Protein AF-A0A7S0WSI4-F1 (afdb_monomer)

Mean predicted aligned error: 9.98 Å

pLDDT: mean 80.91, std 12.53, range [43.59, 96.44]

Nearest PDB structures (foldseek):
  6f5b-assembly1_B  TM=8.663E-01  e=2.261E-02  Homo sapiens

Structure (mmCIF, N/CA/C/O backbone):
data_AF-A0A7S0WSI4-F1
#
_entry.id   AF-A0A7S0WSI4-F1
#
loop_
_atom_site.group_PDB
_atom_site.id
_atom_site.type_symbol
_atom_site.label_atom_id
_atom_site.label_alt_id
_atom_site.label_comp_id
_atom_site.label_asym_id
_atom_site.label_entity_id
_atom_site.label_seq_id
_atom_site.pdbx_PDB_ins_code
_atom_site.Cartn_x
_atom_site.Cartn_y
_atom_site.Cartn_z
_atom_site.occupancy
_atom_site.B_iso_or_equiv
_atom_site.auth_seq_id
_atom_site.auth_comp_id
_atom_site.auth_asym_id
_atom_site.auth_atom_id
_atom_site.pdbx_PDB_model_num
ATOM 1 N N . ARG A 1 1 ? 6.100 -23.116 -25.304 1.00 57.34 1 ARG A N 1
ATOM 2 C CA . ARG A 1 1 ? 4.962 -22.344 -24.739 1.00 57.34 1 ARG A CA 1
ATOM 3 C C . ARG A 1 1 ? 5.389 -20.880 -24.710 1.00 57.34 1 ARG A C 1
ATOM 5 O O . ARG A 1 1 ? 6.475 -20.636 -24.204 1.00 57.34 1 ARG A O 1
ATOM 12 N N . GLY A 1 2 ? 4.623 -19.960 -25.301 1.00 76.50 2 GLY A N 1
ATOM 13 C CA . GLY A 1 2 ? 4.950 -18.526 -25.279 1.00 76.50 2 GLY A CA 1
ATOM 14 C C . GLY A 1 2 ? 4.696 -17.915 -23.899 1.00 76.50 2 GLY A C 1
ATOM 15 O O . GLY A 1 2 ? 3.729 -18.294 -23.236 1.00 76.50 2 GLY A O 1
ATOM 16 N N . CYS A 1 3 ? 5.569 -17.011 -23.457 1.00 88.94 3 CYS A N 1
ATOM 17 C CA . CYS A 1 3 ? 5.371 -16.220 -22.245 1.00 88.94 3 CYS A CA 1
ATOM 18 C C . CYS A 1 3 ? 4.750 -14.871 -22.619 1.00 88.94 3 CYS A C 1
ATOM 20 O O . CYS A 1 3 ? 5.024 -14.327 -23.685 1.00 88.94 3 CYS A O 1
ATOM 22 N N . HIS A 1 4 ? 3.908 -14.339 -21.737 1.00 91.19 4 HIS A N 1
ATOM 23 C CA . HIS A 1 4 ? 3.282 -13.035 -21.927 1.00 91.19 4 HIS A CA 1
ATOM 24 C C . HIS A 1 4 ? 3.628 -12.133 -20.752 1.00 91.19 4 HIS A C 1
ATOM 26 O O . HIS A 1 4 ? 3.529 -12.547 -19.596 1.00 91.19 4 HIS A O 1
ATOM 32 N N . LEU A 1 5 ? 4.013 -10.901 -21.055 1.00 91.81 5 LEU A N 1
ATOM 33 C CA . LEU A 1 5 ? 4.236 -9.848 -20.082 1.00 91.81 5 LEU A CA 1
ATOM 34 C C . LEU A 1 5 ? 3.009 -8.934 -20.059 1.00 91.81 5 LEU A C 1
ATOM 36 O O . LEU A 1 5 ? 2.737 -8.234 -21.033 1.00 91.81 5 LEU A O 1
ATOM 40 N N . PHE A 1 6 ? 2.270 -8.957 -18.950 1.00 90.75 6 PHE A N 1
ATOM 41 C CA . PHE A 1 6 ? 1.085 -8.127 -18.734 1.00 90.75 6 PHE A CA 1
ATOM 42 C C . PHE A 1 6 ? 1.407 -6.939 -17.828 1.00 90.75 6 PHE A C 1
ATOM 44 O O . PHE A 1 6 ? 2.048 -7.089 -16.788 1.00 90.75 6 PHE A O 1
ATOM 51 N N . ARG A 1 7 ? 0.919 -5.759 -18.203 1.00 90.75 7 ARG A N 1
ATOM 52 C CA . ARG A 1 7 ? 0.953 -4.546 -17.382 1.00 90.75 7 ARG A CA 1
ATOM 53 C C . ARG A 1 7 ? -0.418 -3.904 -17.396 1.00 90.75 7 ARG A C 1
ATOM 55 O O . ARG A 1 7 ? -1.023 -3.822 -18.455 1.00 90.75 7 ARG A O 1
ATOM 62 N N . ALA A 1 8 ? -0.842 -3.381 -16.257 1.00 8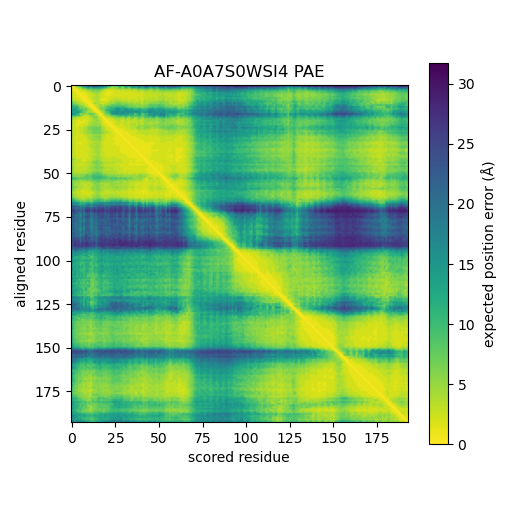7.19 8 ALA A N 1
ATOM 63 C CA . ALA A 1 8 ? -2.012 -2.524 -16.146 1.00 87.19 8 ALA A CA 1
ATOM 64 C C . ALA A 1 8 ? -1.689 -1.348 -15.225 1.00 87.19 8 ALA A C 1
ATOM 66 O O . ALA A 1 8 ? -0.973 -1.505 -14.232 1.00 87.19 8 ALA A O 1
ATOM 67 N N . TRP A 1 9 ? -2.199 -0.169 -15.553 1.00 87.31 9 TRP A N 1
ATOM 68 C CA . TRP A 1 9 ? -2.008 1.049 -14.770 1.00 87.31 9 TRP A CA 1
ATOM 69 C C . TRP A 1 9 ? -3.269 1.899 -14.817 1.00 87.31 9 TRP A C 1
ATOM 71 O O . TRP A 1 9 ? -4.080 1.776 -15.726 1.00 87.31 9 TRP A O 1
ATOM 81 N N . GLY A 1 10 ? -3.433 2.760 -13.823 1.00 83.00 10 GLY A N 1
ATOM 82 C CA . GLY A 1 10 ? -4.624 3.582 -13.675 1.00 83.00 10 GLY A CA 1
ATOM 83 C C . GLY A 1 10 ? -4.685 4.212 -12.296 1.00 83.00 10 GLY A C 1
ATOM 84 O O . GLY A 1 10 ? -3.846 3.911 -11.435 1.00 83.00 10 GLY A O 1
ATOM 85 N N . ARG A 1 11 ? -5.674 5.082 -12.096 1.00 76.88 11 ARG A N 1
ATOM 86 C CA . ARG A 1 11 ? -5.960 5.647 -10.777 1.00 76.88 11 ARG A CA 1
ATOM 87 C C . ARG A 1 11 ? -6.596 4.564 -9.899 1.00 76.88 11 ARG A C 1
ATOM 89 O O . ARG A 1 11 ? -7.458 3.818 -10.349 1.00 76.88 11 ARG A O 1
ATOM 96 N N . VAL A 1 12 ? -6.145 4.464 -8.651 1.00 71.44 12 VAL A N 1
ATOM 97 C CA . VAL A 1 12 ? -6.729 3.550 -7.655 1.00 71.44 12 VAL A CA 1
ATOM 98 C C . VAL A 1 12 ? -8.202 3.925 -7.439 1.00 71.44 12 VAL A C 1
ATOM 100 O O . VAL A 1 12 ? -8.520 5.111 -7.382 1.00 71.44 12 VAL A O 1
ATOM 103 N N . GLY A 1 13 ? -9.099 2.938 -7.395 1.00 63.47 13 GLY A N 1
ATOM 104 C CA . GLY A 1 13 ? -10.544 3.147 -7.267 1.00 63.47 13 GLY A CA 1
ATOM 105 C C . GLY A 1 13 ? -11.292 3.674 -8.503 1.00 63.47 13 GLY A C 1
ATOM 106 O O . GLY A 1 13 ? -12.518 3.734 -8.455 1.00 63.47 13 GLY A O 1
ATOM 107 N N . ASP A 1 14 ? -10.626 4.032 -9.614 1.00 67.81 14 ASP A N 1
ATOM 108 C CA . ASP A 1 14 ? -11.310 4.488 -10.840 1.00 67.81 14 ASP A CA 1
ATOM 109 C C . ASP A 1 14 ? -11.127 3.491 -11.992 1.00 67.81 14 ASP A C 1
ATOM 111 O O . ASP A 1 14 ? -10.077 3.416 -12.630 1.00 67.81 14 ASP A O 1
ATOM 115 N N . SER A 1 15 ? -12.186 2.736 -12.288 1.00 64.62 15 SER A N 1
ATOM 116 C CA . SER A 1 15 ? -12.221 1.763 -13.386 1.00 64.62 15 SER A CA 1
ATOM 117 C C . SER A 1 15 ? -12.237 2.399 -14.781 1.00 64.62 15 SER A C 1
ATOM 119 O O . SER A 1 15 ? -12.083 1.684 -15.769 1.00 64.62 15 SER A O 1
ATOM 121 N N . ARG A 1 16 ? -12.408 3.724 -14.885 1.00 64.69 16 ARG A N 1
ATOM 122 C CA . ARG A 1 16 ? -12.502 4.457 -16.159 1.00 64.69 16 ARG A CA 1
ATOM 123 C C . ARG A 1 16 ? -11.167 5.052 -16.603 1.00 64.69 16 ARG A C 1
ATOM 125 O O . ARG A 1 16 ? -11.030 5.406 -17.770 1.00 64.69 16 ARG A O 1
ATOM 132 N N . ILE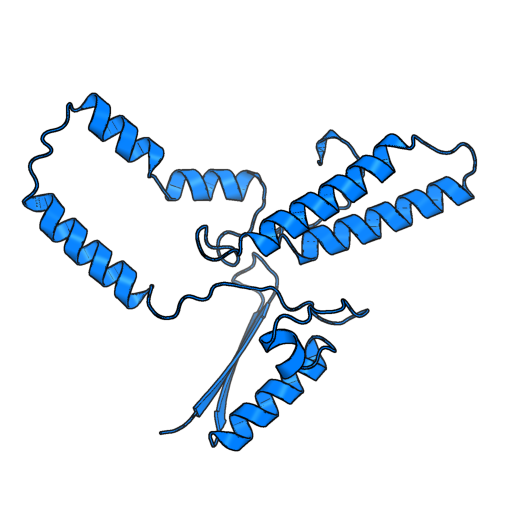 A 1 17 ? -10.202 5.200 -15.689 1.00 60.53 17 ILE A N 1
ATOM 133 C CA . ILE A 1 17 ? -8.924 5.878 -15.944 1.00 60.53 17 ILE A CA 1
ATOM 134 C C . ILE A 1 17 ? -7.780 4.873 -15.811 1.00 60.53 17 ILE A C 1
ATOM 136 O O . ILE A 1 17 ? -7.304 4.587 -14.711 1.00 60.53 17 ILE A O 1
ATOM 140 N N . GLY A 1 18 ? -7.305 4.369 -16.949 1.00 74.69 18 GLY A N 1
ATOM 141 C CA . GLY A 1 18 ? -6.211 3.409 -17.019 1.00 74.69 18 GLY A CA 1
ATOM 142 C C . GLY A 1 18 ? -6.132 2.709 -18.370 1.00 74.69 18 GLY A C 1
ATOM 143 O O . GLY A 1 18 ? -6.986 2.911 -19.226 1.00 74.69 18 GLY A O 1
ATOM 144 N N . ASP A 1 19 ? -5.101 1.890 -18.547 1.00 83.31 19 ASP A N 1
ATOM 145 C CA . ASP A 1 19 ? -4.970 0.994 -19.696 1.00 83.31 19 ASP A CA 1
ATOM 146 C C . ASP A 1 19 ? -4.128 -0.234 -19.312 1.00 83.31 19 ASP A C 1
ATOM 148 O O . ASP A 1 19 ? -3.604 -0.345 -18.194 1.00 83.31 19 ASP A O 1
ATOM 152 N N . HIS A 1 20 ? -4.014 -1.178 -20.235 1.00 88.25 20 HIS A N 1
ATOM 153 C CA . HIS A 1 20 ? -3.217 -2.376 -20.104 1.00 88.25 20 HIS A CA 1
ATOM 154 C C . HIS A 1 20 ? -2.416 -2.649 -21.374 1.00 88.25 20 HIS A C 1
ATOM 156 O O . HIS A 1 20 ? -2.747 -2.214 -22.469 1.00 88.25 20 HIS A O 1
ATOM 162 N N . MET A 1 21 ? -1.339 -3.410 -21.226 1.00 91.31 21 MET A N 1
ATOM 163 C CA . MET A 1 21 ? -0.513 -3.835 -22.345 1.00 91.31 21 MET A CA 1
ATOM 164 C C . MET A 1 21 ? -0.069 -5.275 -22.142 1.00 91.31 21 MET A C 1
ATOM 166 O O . MET A 1 21 ? 0.395 -5.639 -21.057 1.00 91.31 21 MET A O 1
ATOM 170 N N . ILE A 1 22 ? -0.189 -6.068 -23.204 1.00 92.38 22 ILE A N 1
ATOM 171 C CA . ILE A 1 22 ? 0.246 -7.462 -23.266 1.00 92.38 22 ILE A CA 1
ATOM 172 C C . ILE A 1 22 ? 1.309 -7.576 -24.351 1.00 92.38 22 ILE A C 1
ATOM 174 O O . ILE A 1 22 ? 1.082 -7.178 -25.489 1.00 92.38 22 ILE A O 1
ATOM 178 N N . GLU A 1 23 ? 2.461 -8.139 -24.003 1.00 92.62 23 GLU A N 1
ATOM 179 C CA . GLU A 1 23 ? 3.529 -8.442 -24.955 1.00 92.62 23 GLU A CA 1
ATOM 180 C C . GLU A 1 23 ? 3.838 -9.937 -24.923 1.00 92.62 23 GLU A C 1
ATOM 182 O O . GLU A 1 23 ? 4.104 -10.488 -23.855 1.00 92.62 23 GLU A O 1
ATOM 187 N N . ALA A 1 24 ? 3.811 -10.592 -26.083 1.00 92.69 24 ALA A N 1
ATOM 188 C CA . ALA A 1 24 ? 4.259 -11.973 -26.226 1.00 92.69 24 ALA A CA 1
ATOM 189 C C . ALA A 1 24 ? 5.771 -11.990 -26.477 1.00 92.69 24 ALA A C 1
ATOM 191 O O . ALA A 1 24 ? 6.247 -11.365 -27.423 1.00 92.69 24 ALA A O 1
ATOM 192 N N . LEU A 1 25 ? 6.520 -12.684 -25.623 1.00 90.81 25 LEU A N 1
ATOM 193 C CA . LEU A 1 25 ? 7.983 -12.721 -25.652 1.00 90.81 25 LEU A CA 1
ATOM 194 C C . LEU A 1 25 ? 8.489 -14.148 -25.381 1.00 90.81 25 LEU A C 1
ATOM 196 O O . LEU A 1 25 ? 7.811 -14.936 -24.702 1.00 90.81 25 LEU A O 1
ATOM 200 N N . PRO A 1 26 ? 9.693 -14.501 -25.864 1.00 93.25 26 PRO A N 1
ATOM 201 C CA . PRO A 1 26 ? 10.418 -15.662 -25.367 1.00 93.25 26 PRO A CA 1
ATOM 202 C C . PRO A 1 26 ? 10.583 -15.585 -23.847 1.00 93.25 26 PRO A C 1
ATOM 204 O O . PRO A 1 26 ? 10.624 -14.503 -23.264 1.00 93.25 26 PRO A O 1
ATOM 207 N N . LYS A 1 27 ? 10.657 -16.745 -23.189 1.00 91.50 27 LYS A N 1
ATOM 208 C CA . LYS A 1 27 ? 10.660 -16.822 -21.721 1.00 91.50 27 LYS A CA 1
ATOM 209 C C . LYS A 1 27 ? 11.775 -15.979 -21.098 1.00 91.50 27 LYS A C 1
ATOM 211 O O . LYS A 1 27 ? 11.498 -15.230 -20.167 1.00 91.50 27 LYS A O 1
ATOM 216 N N . ASP A 1 28 ? 12.994 -16.108 -21.607 1.00 92.38 28 ASP A N 1
ATOM 217 C CA . ASP A 1 28 ? 14.163 -15.456 -21.015 1.00 92.38 28 ASP A CA 1
ATOM 218 C C . ASP A 1 28 ? 14.082 -13.931 -21.192 1.00 92.38 28 ASP A C 1
ATOM 220 O O . ASP A 1 28 ? 14.182 -13.190 -20.216 1.00 92.38 28 ASP A O 1
ATOM 224 N N . GLU A 1 29 ? 13.705 -13.464 -22.386 1.00 93.38 29 GLU A N 1
ATOM 225 C CA . GLU A 1 29 ? 13.450 -12.040 -22.653 1.00 93.38 29 GLU A CA 1
ATOM 226 C C . GLU A 1 29 ? 12.310 -11.467 -21.799 1.00 93.38 29 GLU A C 1
ATOM 228 O O . GLU A 1 29 ? 12.385 -10.333 -21.323 1.00 93.38 29 GLU A O 1
ATOM 233 N N . ALA A 1 30 ? 11.241 -12.239 -21.575 1.00 93.44 30 ALA A N 1
ATOM 234 C CA . ALA A 1 30 ? 10.130 -11.817 -20.728 1.00 93.44 30 ALA A CA 1
ATOM 235 C C . ALA A 1 30 ? 10.574 -11.611 -19.272 1.00 93.44 30 ALA A C 1
ATOM 237 O O . ALA A 1 30 ? 10.123 -10.664 -18.622 1.00 93.44 30 ALA A O 1
ATOM 238 N N . VAL A 1 31 ? 11.452 -12.484 -18.764 1.00 93.50 31 VAL A N 1
ATOM 239 C CA . VAL A 1 31 ? 12.006 -12.391 -17.407 1.00 93.50 31 VAL A CA 1
ATOM 240 C C . VAL A 1 31 ? 12.887 -11.154 -17.272 1.00 93.50 31 VAL A C 1
ATOM 242 O O . VAL A 1 31 ? 12.698 -10.382 -16.330 1.00 93.50 31 VAL A O 1
ATOM 245 N N . ASP A 1 32 ? 13.797 -10.926 -18.214 1.00 94.94 32 ASP A N 1
ATOM 246 C CA . ASP A 1 32 ? 14.707 -9.779 -18.161 1.00 94.94 32 ASP A CA 1
ATOM 247 C C . ASP A 1 32 ? 13.948 -8.457 -18.282 1.00 94.94 32 ASP A C 1
ATOM 249 O O . ASP A 1 32 ? 14.123 -7.551 -17.461 1.00 94.94 32 ASP A O 1
ATOM 253 N N . LYS A 1 33 ? 13.001 -8.378 -19.221 1.00 95.25 33 LYS A N 1
ATOM 254 C CA . LYS A 1 33 ? 12.155 -7.194 -19.396 1.00 95.25 33 LYS A CA 1
ATOM 255 C C . LYS A 1 33 ? 11.281 -6.925 -18.175 1.00 95.25 33 LYS A C 1
ATOM 257 O O . LYS A 1 33 ? 11.078 -5.769 -17.804 1.00 95.25 33 LYS A O 1
ATOM 262 N N . PHE A 1 34 ? 10.771 -7.967 -17.517 1.00 95.38 34 PHE A N 1
ATOM 263 C CA . PHE A 1 34 ? 10.026 -7.813 -16.269 1.00 95.38 34 PHE A CA 1
ATOM 264 C C . PHE A 1 34 ? 10.896 -7.194 -15.168 1.00 95.38 34 PHE A C 1
ATOM 266 O O . PHE A 1 34 ? 10.477 -6.221 -14.538 1.00 95.38 34 PHE A O 1
ATOM 273 N N . LYS A 1 35 ? 12.115 -7.709 -14.966 1.00 95.69 35 LYS A N 1
ATOM 274 C CA . LYS A 1 35 ? 13.059 -7.185 -13.966 1.00 95.69 35 LYS A CA 1
ATOM 275 C C . LYS A 1 35 ? 13.454 -5.739 -14.261 1.00 95.69 35 LYS A C 1
ATOM 277 O O . LYS A 1 35 ? 13.453 -4.910 -13.350 1.00 95.69 35 LYS A O 1
ATOM 282 N N . GLU A 1 36 ? 13.719 -5.417 -15.527 1.00 96.44 36 GLU A N 1
ATOM 283 C CA . GLU A 1 36 ? 14.021 -4.054 -15.971 1.00 96.44 36 GLU A CA 1
ATOM 284 C C . GLU A 1 36 ? 12.858 -3.105 -15.661 1.00 96.44 36 GLU A C 1
ATOM 286 O O . GLU A 1 36 ? 13.050 -2.042 -15.069 1.00 96.44 36 GLU A O 1
ATOM 291 N N . LEU A 1 37 ? 11.629 -3.494 -16.006 1.00 95.88 37 LEU A N 1
ATOM 292 C CA . LEU A 1 37 ? 10.440 -2.687 -15.742 1.00 95.88 37 LEU A CA 1
ATOM 293 C C . LEU A 1 37 ? 10.185 -2.515 -14.249 1.00 95.88 37 LEU A C 1
ATOM 295 O O . LEU A 1 37 ? 9.854 -1.406 -13.824 1.00 95.88 37 LEU A O 1
ATOM 299 N N . PHE A 1 38 ? 10.356 -3.578 -13.462 1.00 95.19 38 PHE A N 1
ATOM 300 C CA . PHE A 1 38 ? 10.232 -3.525 -12.012 1.00 95.19 38 PHE A CA 1
ATOM 301 C C . PHE A 1 38 ? 11.218 -2.505 -11.437 1.00 95.19 38 PHE A C 1
ATOM 303 O O . PHE A 1 38 ? 10.789 -1.544 -10.799 1.00 95.19 38 PHE A O 1
ATOM 310 N N . MET A 1 39 ? 12.506 -2.615 -11.775 1.00 95.62 39 MET A N 1
ATOM 311 C CA . MET A 1 39 ? 13.540 -1.668 -11.349 1.00 95.62 39 MET A CA 1
ATOM 312 C C . MET A 1 39 ? 13.264 -0.244 -11.850 1.00 95.62 39 MET A C 1
ATOM 314 O O . MET A 1 39 ? 13.371 0.723 -11.099 1.00 95.62 39 MET A O 1
ATOM 318 N N . LYS A 1 40 ? 12.835 -0.074 -13.103 1.00 96.06 40 LYS A N 1
ATOM 319 C CA . LYS A 1 40 ? 12.515 1.241 -13.680 1.00 96.06 40 LYS A CA 1
ATOM 320 C C . LYS A 1 40 ? 11.357 1.923 -12.955 1.00 96.06 40 LYS A C 1
ATOM 322 O O . LYS A 1 40 ? 11.381 3.147 -12.784 1.00 96.06 40 LYS A O 1
ATOM 327 N N . LYS A 1 41 ? 10.334 1.161 -12.561 1.00 94.62 41 LYS A N 1
ATOM 328 C CA . LYS A 1 41 ? 9.109 1.677 -11.937 1.00 94.62 41 LYS A CA 1
ATOM 329 C C . LYS A 1 41 ? 9.251 1.858 -10.431 1.00 94.62 41 LYS A C 1
ATOM 331 O O . LYS A 1 41 ? 8.782 2.878 -9.933 1.00 94.62 41 LYS A O 1
ATOM 336 N N . SER A 1 42 ? 9.899 0.929 -9.732 1.00 94.12 42 SER A N 1
ATOM 337 C CA . SER A 1 42 ? 10.023 0.956 -8.270 1.00 94.12 42 SER A CA 1
ATOM 338 C C . SER A 1 42 ? 11.366 1.493 -7.771 1.00 94.12 42 SER A C 1
ATOM 340 O O . SER A 1 42 ? 11.458 1.996 -6.656 1.00 94.12 42 SER A O 1
ATOM 342 N N . GLY A 1 43 ? 12.421 1.398 -8.582 1.00 94.69 43 GLY A N 1
ATOM 343 C CA . GLY A 1 43 ? 13.798 1.641 -8.150 1.00 94.69 43 GLY A CA 1
ATOM 344 C C . GLY A 1 43 ? 14.365 0.547 -7.239 1.00 94.69 43 GLY A C 1
ATOM 345 O O . GLY A 1 43 ? 15.392 0.771 -6.597 1.00 94.69 43 GLY A O 1
ATOM 346 N N . ASN A 1 44 ? 13.700 -0.602 -7.139 1.00 94.56 44 ASN A N 1
ATOM 347 C CA . ASN A 1 44 ? 14.124 -1.735 -6.324 1.00 94.56 44 ASN A CA 1
ATOM 348 C C . ASN A 1 44 ? 14.462 -2.927 -7.226 1.00 94.56 44 ASN A C 1
ATOM 350 O O . ASN A 1 44 ? 13.812 -3.135 -8.250 1.00 94.56 44 ASN A O 1
ATOM 354 N N . GLY A 1 45 ? 15.477 -3.708 -6.850 1.00 95.31 45 GLY A N 1
ATOM 355 C CA . GLY A 1 45 ? 15.839 -4.929 -7.569 1.00 95.31 45 GLY A CA 1
ATOM 356 C C . GLY A 1 45 ? 14.800 -6.023 -7.337 1.00 95.31 45 GLY A C 1
ATOM 357 O O . GLY A 1 45 ? 14.369 -6.236 -6.203 1.00 95.31 45 GLY A O 1
ATOM 358 N N . TRP A 1 46 ? 14.403 -6.721 -8.402 1.00 94.06 46 TRP A N 1
ATOM 359 C CA . TRP A 1 46 ? 13.392 -7.774 -8.311 1.00 94.06 46 TRP A CA 1
ATOM 360 C C . TRP A 1 46 ? 13.834 -8.920 -7.397 1.00 94.06 46 TRP A C 1
ATOM 362 O O . TRP A 1 46 ? 13.061 -9.371 -6.563 1.00 94.06 46 TRP A O 1
ATOM 372 N N . GLU A 1 47 ? 15.077 -9.382 -7.523 1.00 94.00 47 GLU A N 1
ATOM 373 C CA . GLU A 1 47 ? 15.580 -10.540 -6.787 1.00 94.00 47 GLU A CA 1
ATOM 374 C C . GLU A 1 47 ? 15.672 -10.280 -5.282 1.00 94.00 47 GLU A C 1
ATOM 376 O O . GLU A 1 47 ? 15.337 -11.160 -4.496 1.00 94.00 47 GLU A O 1
ATOM 381 N N . ALA A 1 48 ? 16.099 -9.079 -4.884 1.00 91.25 48 ALA A N 1
ATOM 382 C CA . ALA A 1 48 ? 16.138 -8.669 -3.480 1.00 91.25 48 ALA A CA 1
ATOM 383 C C . ALA A 1 48 ? 14.721 -8.603 -2.891 1.00 91.25 48 ALA A C 1
ATOM 385 O O . ALA A 1 48 ? 14.451 -9.177 -1.835 1.00 91.25 48 ALA A O 1
ATOM 386 N N . TRP A 1 49 ? 13.789 -7.990 -3.629 1.00 89.56 49 TRP A N 1
ATOM 387 C CA . TRP A 1 49 ? 12.386 -7.925 -3.226 1.00 89.56 49 TRP A CA 1
ATOM 388 C C . TRP A 1 49 ? 11.757 -9.321 -3.110 1.00 89.56 49 TRP A C 1
ATOM 390 O O . TRP A 1 49 ? 11.131 -9.631 -2.102 1.00 89.56 49 TRP A O 1
ATOM 400 N N . ALA A 1 50 ? 12.000 -10.201 -4.085 1.00 87.94 50 ALA A N 1
ATOM 401 C CA . ALA A 1 50 ? 11.490 -11.571 -4.094 1.00 87.94 50 ALA A CA 1
ATOM 402 C C . ALA A 1 50 ? 12.061 -12.449 -2.964 1.00 87.94 50 ALA A C 1
ATOM 404 O O . ALA A 1 50 ? 11.417 -13.418 -2.568 1.00 87.94 50 ALA A O 1
ATOM 405 N N . ARG A 1 51 ? 13.248 -12.123 -2.427 1.00 88.75 51 ARG A N 1
ATOM 406 C CA . ARG A 1 51 ? 13.820 -12.771 -1.231 1.00 88.75 51 ARG A CA 1
ATOM 407 C C . ARG A 1 51 ? 13.295 -12.195 0.088 1.00 88.75 51 ARG A C 1
ATOM 409 O O . ARG A 1 51 ? 13.635 -12.718 1.145 1.00 88.75 51 ARG A O 1
ATOM 416 N N . GLY A 1 52 ? 12.470 -11.149 0.042 1.00 83.81 52 GLY A N 1
ATOM 417 C CA . GLY A 1 52 ? 11.926 -10.503 1.233 1.00 83.81 52 GLY A CA 1
ATOM 418 C C . GLY A 1 52 ? 12.905 -9.555 1.928 1.00 83.81 52 GLY A C 1
ATOM 419 O O . GLY A 1 52 ? 12.725 -9.268 3.106 1.00 83.81 52 GLY A O 1
ATOM 420 N N . GLU A 1 53 ? 13.916 -9.036 1.222 1.00 84.75 53 GLU A N 1
ATOM 421 C CA . GLU A 1 53 ? 14.895 -8.075 1.773 1.00 84.75 53 GLU A CA 1
ATOM 422 C C . GLU A 1 53 ? 14.304 -6.665 2.001 1.00 84.75 53 GLU A C 1
ATOM 424 O O . GLU A 1 53 ? 15.004 -5.748 2.426 1.00 84.75 53 GLU A O 1
ATOM 429 N N . GLY A 1 54 ? 13.005 -6.490 1.744 1.00 78.06 54 GLY A N 1
ATOM 430 C CA . GLY A 1 54 ? 12.305 -5.213 1.820 1.00 78.06 54 GLY A CA 1
ATOM 431 C C . GLY A 1 54 ? 12.453 -4.374 0.549 1.00 78.06 54 GLY A C 1
ATOM 432 O O . GLY A 1 54 ? 13.236 -4.673 -0.353 1.00 78.06 54 GLY A O 1
ATOM 433 N N . ALA A 1 55 ? 11.653 -3.314 0.458 1.00 86.81 55 ALA A N 1
ATOM 434 C CA . ALA A 1 55 ? 11.745 -2.312 -0.597 1.00 86.81 55 ALA A CA 1
ATOM 435 C C . ALA A 1 55 ? 11.957 -0.934 0.017 1.00 86.81 55 ALA A C 1
ATOM 437 O O . ALA A 1 55 ? 11.408 -0.614 1.069 1.00 86.81 55 ALA A O 1
ATOM 438 N N . ILE A 1 56 ? 12.721 -0.092 -0.672 1.00 87.06 56 ILE A N 1
ATOM 439 C CA . ILE A 1 56 ? 12.934 1.296 -0.276 1.00 87.06 56 ILE A CA 1
ATOM 440 C C . ILE A 1 56 ? 12.074 2.178 -1.174 1.00 87.06 56 ILE A C 1
ATOM 442 O O . ILE A 1 56 ? 12.169 2.128 -2.407 1.00 87.06 56 ILE A O 1
ATOM 446 N N . LYS A 1 57 ? 11.228 3.008 -0.558 1.00 87.50 57 LYS A N 1
ATOM 447 C CA . LYS A 1 57 ? 10.466 4.028 -1.278 1.00 87.50 57 LYS A CA 1
ATOM 448 C C . LYS A 1 57 ? 11.431 5.061 -1.858 1.00 87.50 57 LYS A C 1
ATOM 450 O O . LYS A 1 57 ? 12.223 5.653 -1.132 1.00 87.50 57 LYS A O 1
ATOM 455 N N . ARG A 1 58 ? 11.349 5.298 -3.171 1.00 88.50 58 ARG A N 1
ATOM 456 C CA . ARG A 1 58 ? 12.119 6.351 -3.848 1.00 88.50 58 ARG A CA 1
ATOM 457 C C . ARG A 1 58 ? 11.211 7.487 -4.332 1.00 88.50 58 ARG A C 1
ATOM 459 O O . ARG A 1 58 ? 10.088 7.204 -4.770 1.00 88.50 58 ARG A O 1
ATOM 466 N N . PRO A 1 59 ? 11.686 8.747 -4.316 1.00 86.12 59 PRO A N 1
ATOM 467 C CA . PRO A 1 59 ? 10.939 9.882 -4.853 1.00 86.12 59 PRO A CA 1
ATOM 468 C C . PRO A 1 59 ? 10.498 9.643 -6.302 1.00 86.12 59 PRO A C 1
ATOM 470 O O . PRO A 1 59 ? 11.282 9.182 -7.133 1.00 86.12 59 PRO A O 1
ATOM 473 N N . GLY A 1 60 ? 9.224 9.910 -6.601 1.00 88.06 60 GLY A N 1
ATOM 474 C CA . GLY A 1 60 ? 8.650 9.752 -7.945 1.00 88.06 60 GLY A CA 1
ATOM 475 C C . GLY A 1 60 ? 8.565 8.309 -8.472 1.00 88.06 60 GLY A C 1
ATOM 476 O O . GLY A 1 60 ? 8.220 8.107 -9.637 1.00 88.06 60 GLY A O 1
ATOM 477 N N . LYS A 1 61 ? 8.880 7.296 -7.654 1.00 92.25 61 LYS A N 1
ATOM 478 C CA . LYS A 1 61 ? 8.798 5.874 -8.023 1.00 92.25 61 LYS A CA 1
ATOM 479 C C . LYS A 1 61 ? 7.652 5.173 -7.304 1.00 92.25 61 LYS A C 1
ATOM 481 O O . LYS A 1 61 ? 7.216 5.585 -6.227 1.00 92.25 61 LYS A O 1
ATOM 486 N N . PHE A 1 62 ? 7.172 4.085 -7.895 1.00 90.69 62 PHE A N 1
ATOM 487 C CA . PHE A 1 62 ? 6.188 3.209 -7.268 1.00 90.69 62 PHE A CA 1
ATOM 488 C C . PHE A 1 62 ? 6.803 2.458 -6.084 1.00 90.69 62 PHE A C 1
ATOM 490 O O . PHE A 1 62 ? 8.012 2.243 -6.032 1.00 90.69 62 PHE A O 1
ATOM 497 N N . PHE A 1 63 ? 5.967 2.054 -5.136 1.00 89.00 63 PHE A N 1
ATOM 498 C CA . PHE A 1 63 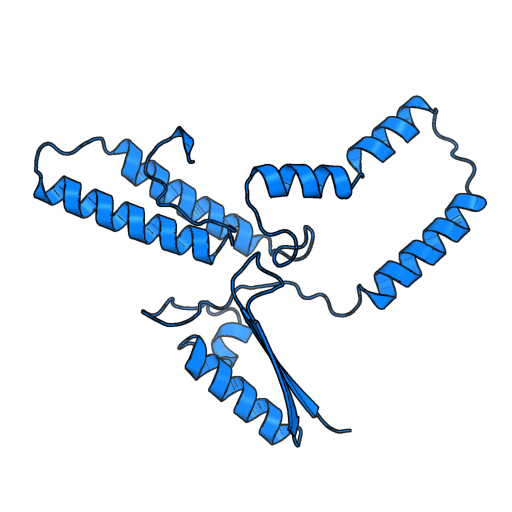? 6.371 1.165 -4.053 1.00 89.00 63 PHE A CA 1
ATOM 499 C C . PHE A 1 63 ? 5.741 -0.209 -4.297 1.00 89.00 63 PHE A C 1
ATOM 501 O O . PHE A 1 63 ? 4.536 -0.263 -4.552 1.00 89.00 63 PHE A O 1
ATOM 508 N N . PRO A 1 64 ? 6.525 -1.297 -4.315 1.00 88.44 64 PRO A N 1
ATOM 509 C CA . PRO A 1 64 ? 5.981 -2.626 -4.540 1.00 88.44 64 PRO A CA 1
ATOM 510 C C . PRO A 1 64 ? 5.290 -3.120 -3.264 1.00 88.44 64 PRO A C 1
ATOM 512 O O . PRO A 1 64 ? 5.933 -3.258 -2.228 1.00 88.44 64 PRO A O 1
ATOM 515 N N . LEU A 1 65 ? 3.987 -3.390 -3.354 1.00 81.25 65 LEU A N 1
ATOM 516 C CA . LEU A 1 65 ? 3.198 -3.948 -2.254 1.00 81.25 65 LEU A CA 1
ATOM 517 C C . LEU A 1 65 ? 3.197 -5.476 -2.338 1.00 81.25 65 LEU A C 1
ATOM 519 O O . LEU A 1 65 ? 3.068 -6.044 -3.428 1.00 81.25 65 LEU A O 1
ATOM 523 N N . GLU A 1 66 ? 3.323 -6.138 -1.192 1.00 75.69 66 GLU A N 1
ATOM 524 C CA . GLU A 1 66 ? 3.194 -7.590 -1.094 1.00 75.69 66 GLU A CA 1
ATOM 525 C C . GLU A 1 66 ? 1.705 -7.954 -1.128 1.00 75.69 66 GLU A C 1
ATOM 527 O O . GLU A 1 66 ? 0.981 -7.820 -0.144 1.00 75.69 66 GLU A O 1
ATOM 532 N N . MET A 1 67 ? 1.235 -8.388 -2.294 1.00 70.62 67 MET A N 1
ATOM 533 C CA . MET A 1 67 ? -0.100 -8.953 -2.442 1.00 70.62 67 MET A CA 1
ATOM 534 C C . MET A 1 67 ? 0.021 -10.464 -2.542 1.00 70.62 67 MET A C 1
ATOM 536 O O . MET A 1 67 ? 0.717 -10.975 -3.425 1.00 70.62 67 MET A O 1
ATOM 540 N N . ASP A 1 68 ? -0.712 -11.181 -1.693 1.00 63.00 68 ASP A N 1
ATOM 541 C CA . ASP A 1 68 ? -0.925 -12.609 -1.879 1.00 63.00 68 ASP A CA 1
ATOM 542 C C . ASP A 1 68 ? -1.907 -12.796 -3.039 1.00 63.00 68 ASP A C 1
ATOM 544 O O . ASP A 1 68 ? -3.111 -13.026 -2.893 1.00 63.00 68 ASP A O 1
ATOM 548 N N . HIS A 1 69 ? -1.391 -12.635 -4.255 1.00 54.03 69 HIS A N 1
ATOM 549 C CA . HIS A 1 69 ? -2.049 -13.120 -5.449 1.00 54.03 69 HIS A CA 1
ATOM 550 C C . HIS A 1 69 ? -1.931 -14.637 -5.462 1.00 54.03 69 HIS A C 1
ATOM 552 O O . HIS A 1 69 ? -1.253 -15.183 -6.333 1.00 54.03 69 HIS A O 1
ATOM 558 N N . GLY A 1 70 ? -2.603 -15.304 -4.519 1.00 47.53 70 GLY A N 1
ATOM 559 C CA . GL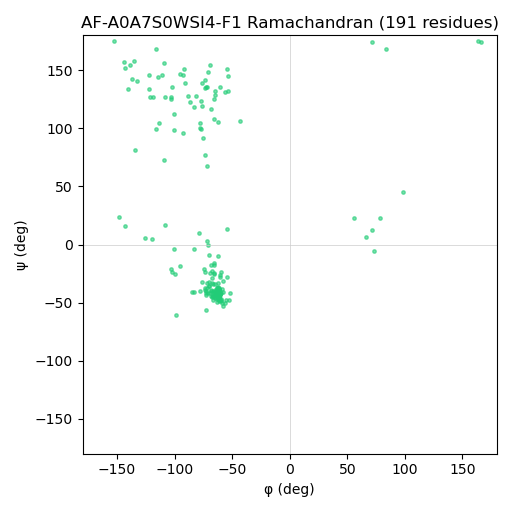Y A 1 70 ? -2.863 -16.728 -4.583 1.00 47.53 70 GLY A CA 1
ATOM 560 C C . GLY A 1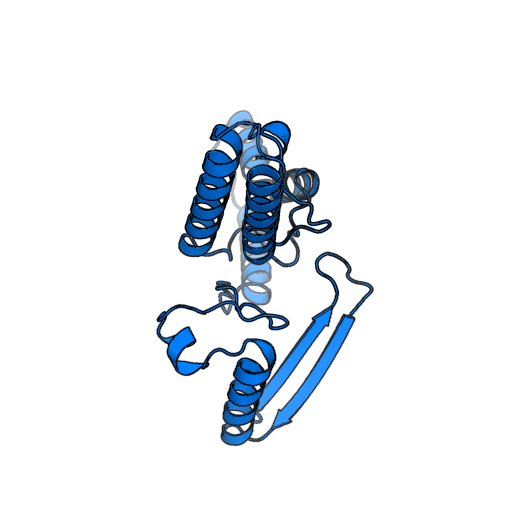 70 ? -3.274 -17.043 -6.014 1.00 47.53 70 GLY A C 1
ATOM 561 O O . GLY A 1 70 ? -4.343 -16.627 -6.488 1.00 47.53 70 GLY A O 1
ATOM 562 N N . LYS A 1 71 ? -2.356 -17.676 -6.747 1.00 43.59 71 LYS A N 1
ATOM 563 C CA . LYS A 1 71 ? -2.698 -18.378 -7.972 1.00 43.59 71 LYS A CA 1
ATOM 564 C C . LYS A 1 71 ? -3.769 -19.372 -7.521 1.00 43.59 71 LYS A C 1
ATOM 566 O O . LYS A 1 71 ? -3.596 -19.995 -6.483 1.00 43.59 71 LYS A O 1
ATOM 571 N N . ASP A 1 72 ? -4.881 -19.431 -8.247 1.00 48.12 72 ASP A N 1
ATOM 572 C CA . ASP A 1 72 ? -5.968 -20.410 -8.060 1.00 48.12 72 ASP A CA 1
ATOM 573 C C . ASP A 1 72 ? -7.207 -19.983 -7.260 1.00 48.12 72 ASP A C 1
ATOM 575 O O . ASP A 1 72 ? -7.714 -20.778 -6.480 1.00 48.12 72 ASP A O 1
ATOM 579 N N . ASN A 1 73 ? -7.795 -18.794 -7.479 1.00 51.03 73 ASN A N 1
ATOM 580 C CA . ASN A 1 73 ? -9.086 -18.509 -6.817 1.00 51.03 73 ASN A CA 1
ATOM 581 C C . ASN A 1 73 ? -10.098 -17.597 -7.530 1.00 51.03 73 ASN A C 1
ATOM 583 O O . ASN A 1 73 ? -10.952 -17.023 -6.874 1.00 51.03 73 ASN A O 1
ATOM 587 N N . LYS A 1 74 ? -10.073 -17.449 -8.860 1.00 52.34 74 LYS A N 1
ATOM 588 C CA . LYS A 1 74 ? -11.296 -16.998 -9.570 1.00 52.34 74 LYS A CA 1
ATOM 589 C C . LYS A 1 74 ? -12.037 -18.185 -10.164 1.00 52.34 74 LYS A C 1
ATOM 591 O O . LYS A 1 74 ? -13.108 -18.508 -9.680 1.00 52.34 74 LYS A O 1
ATOM 596 N N . ALA A 1 75 ? -11.397 -18.927 -11.068 1.00 51.28 75 ALA A N 1
ATOM 597 C CA . ALA A 1 75 ? -11.956 -20.179 -11.581 1.00 51.28 75 ALA A CA 1
ATOM 598 C C . ALA A 1 75 ? -12.165 -21.229 -10.470 1.00 51.28 75 ALA A C 1
ATOM 600 O O . ALA A 1 75 ? -13.184 -21.907 -10.450 1.00 51.28 75 ALA A O 1
ATOM 601 N N . ASN A 1 76 ? -11.238 -21.320 -9.508 1.00 52.78 76 ASN A N 1
ATOM 602 C CA . ASN A 1 76 ? -11.362 -22.238 -8.374 1.00 52.78 76 ASN A CA 1
ATOM 603 C C . ASN A 1 76 ? -12.404 -21.760 -7.353 1.00 52.78 76 ASN A C 1
ATOM 605 O O . ASN A 1 76 ? -13.170 -22.579 -6.878 1.00 52.78 76 ASN A O 1
ATOM 609 N N . ALA A 1 77 ? -12.510 -20.456 -7.064 1.00 58.47 77 ALA A N 1
ATOM 610 C CA . ALA A 1 77 ? -13.546 -19.950 -6.159 1.00 58.47 77 ALA A CA 1
ATOM 611 C C . ALA A 1 77 ? -14.948 -20.031 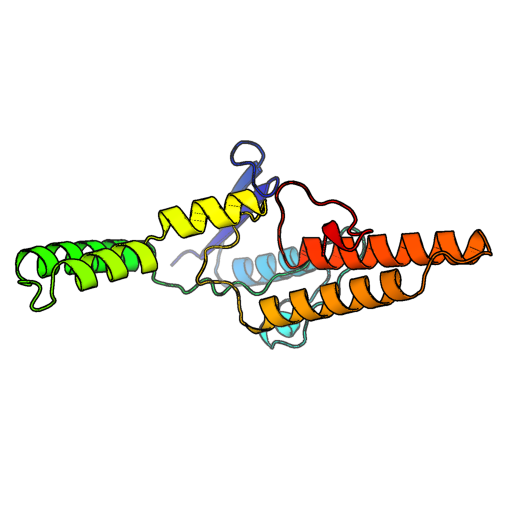-6.775 1.00 58.47 77 ALA A C 1
ATOM 613 O O . ALA A 1 77 ? -15.891 -20.331 -6.059 1.00 58.47 77 ALA A O 1
ATOM 614 N N . GLU A 1 78 ? -15.099 -19.814 -8.085 1.00 63.44 78 GLU A N 1
ATOM 615 C CA . GLU A 1 78 ? -16.367 -20.030 -8.794 1.00 63.44 78 GLU A CA 1
ATOM 616 C C . GLU A 1 78 ? -16.724 -21.518 -8.862 1.00 63.44 78 GLU A C 1
ATOM 618 O O . GLU A 1 78 ? -17.876 -21.871 -8.636 1.00 63.44 78 GLU A O 1
ATOM 623 N N . ALA A 1 79 ? -15.747 -22.404 -9.084 1.00 61.47 79 ALA A N 1
ATOM 624 C CA . ALA A 1 79 ? -15.960 -23.850 -9.045 1.00 61.47 79 ALA A CA 1
ATOM 625 C C . ALA A 1 79 ? -16.256 -24.371 -7.626 1.00 61.47 79 ALA A C 1
ATOM 627 O O . ALA A 1 79 ? -17.114 -25.236 -7.461 1.00 61.47 79 ALA A O 1
ATOM 628 N N . ILE A 1 80 ? -15.585 -23.838 -6.599 1.00 64.19 80 ILE A N 1
ATOM 629 C CA . ILE A 1 80 ? -15.843 -24.125 -5.181 1.00 64.19 80 ILE A CA 1
ATOM 630 C C . ILE A 1 80 ? -17.216 -23.587 -4.796 1.00 64.19 80 ILE A C 1
ATOM 632 O O . ILE A 1 80 ? -17.979 -24.320 -4.184 1.00 64.19 80 ILE A O 1
ATOM 636 N N . LYS A 1 81 ? -17.574 -22.365 -5.203 1.00 68.81 81 LYS A N 1
ATOM 637 C CA . LYS A 1 81 ? -18.904 -21.792 -4.979 1.00 68.81 81 LYS A CA 1
ATOM 638 C C . LYS A 1 81 ? -19.982 -22.628 -5.663 1.00 68.81 81 LYS A C 1
ATOM 640 O O . LYS A 1 81 ? -20.939 -22.993 -5.008 1.00 68.81 81 LYS A O 1
ATOM 645 N N . ALA A 1 82 ? -19.797 -23.025 -6.921 1.00 71.88 82 ALA A N 1
ATOM 646 C CA . ALA A 1 82 ? -20.741 -23.894 -7.622 1.00 71.88 82 ALA A CA 1
ATOM 647 C C . ALA A 1 82 ? -20.868 -25.280 -6.960 1.00 71.88 82 ALA A C 1
ATOM 649 O O . ALA A 1 82 ? -21.968 -25.824 -6.885 1.00 71.88 82 ALA A O 1
ATOM 650 N N . LYS A 1 83 ? -19.766 -25.844 -6.441 1.00 68.69 83 LYS A N 1
ATOM 651 C CA . LYS A 1 83 ? -19.787 -27.083 -5.644 1.00 68.69 83 LYS A CA 1
ATOM 652 C C . LYS A 1 83 ? -20.493 -26.905 -4.302 1.00 68.69 83 LYS A C 1
ATOM 654 O O . LYS A 1 83 ? -21.277 -27.770 -3.935 1.00 68.69 83 LYS A O 1
ATOM 659 N N . LEU A 1 84 ? -20.221 -25.815 -3.589 1.00 67.81 84 LEU A N 1
ATOM 660 C CA . LEU A 1 84 ? -20.854 -25.485 -2.314 1.00 67.81 84 LEU A CA 1
ATOM 661 C C . LEU A 1 84 ? -22.344 -25.200 -2.504 1.00 67.81 84 LEU A C 1
ATOM 663 O O . LEU A 1 84 ? -23.137 -25.703 -1.728 1.00 67.81 84 LEU A O 1
ATOM 667 N N . ASP A 1 85 ? -22.739 -24.494 -3.563 1.00 69.12 85 ASP A N 1
ATOM 668 C CA . ASP A 1 85 ? -24.139 -24.230 -3.914 1.00 69.12 85 ASP A CA 1
ATOM 669 C C . ASP A 1 85 ? -24.869 -25.524 -4.322 1.00 69.12 85 ASP A C 1
ATOM 671 O O . ASP A 1 85 ? -26.058 -25.683 -4.043 1.00 69.12 85 ASP A O 1
ATOM 675 N N . ALA A 1 86 ? -24.173 -26.472 -4.961 1.00 68.19 86 ALA A N 1
ATOM 676 C CA . ALA A 1 86 ? -24.712 -27.801 -5.252 1.00 68.19 86 ALA A CA 1
ATOM 677 C C . ALA A 1 86 ? -24.852 -28.660 -3.981 1.00 68.19 86 ALA A C 1
ATOM 679 O O . ALA A 1 86 ? -25.883 -29.299 -3.801 1.00 68.19 86 ALA A O 1
ATOM 680 N N . GLN A 1 87 ? -23.867 -28.627 -3.076 1.00 62.62 87 GLN A N 1
ATOM 681 C CA . GLN A 1 87 ? -23.904 -29.335 -1.787 1.00 62.62 87 GLN A CA 1
ATOM 682 C C . GLN A 1 87 ? -24.888 -28.707 -0.791 1.00 62.62 87 GLN A C 1
ATOM 684 O O . GLN A 1 87 ? -25.525 -29.425 -0.031 1.00 62.62 87 GLN A O 1
ATOM 689 N N . ALA A 1 88 ? -25.081 -27.388 -0.820 1.00 63.28 88 ALA A N 1
ATOM 690 C CA . ALA A 1 88 ? -26.039 -26.674 0.021 1.00 63.28 88 ALA A CA 1
ATOM 691 C C . ALA A 1 88 ? -27.496 -27.016 -0.326 1.00 63.28 88 ALA A C 1
ATOM 693 O O . ALA A 1 88 ? -28.372 -26.873 0.519 1.00 63.28 88 ALA A O 1
ATOM 694 N N . LYS A 1 89 ? -27.764 -27.495 -1.551 1.00 57.66 89 LYS A N 1
ATOM 695 C CA . LYS A 1 89 ? -29.083 -28.021 -1.942 1.00 57.66 89 LYS A CA 1
ATOM 696 C C . LYS A 1 89 ? -29.383 -29.401 -1.348 1.00 57.66 89 LYS A C 1
ATOM 698 O O . LYS A 1 89 ? -30.552 -29.760 -1.265 1.00 57.66 89 LYS A O 1
ATOM 703 N N . GLU A 1 90 ? -28.357 -30.152 -0.946 1.00 55.50 90 GLU A N 1
ATOM 704 C CA . GLU A 1 90 ? -28.485 -31.467 -0.295 1.00 55.50 90 GLU A CA 1
ATOM 705 C C . GLU A 1 90 ? -28.257 -31.405 1.225 1.00 55.50 90 GLU A C 1
ATOM 707 O O . GLU A 1 90 ? -28.714 -32.283 1.955 1.00 55.50 90 GLU A O 1
ATOM 712 N N . ALA A 1 91 ? -27.580 -30.367 1.721 1.00 57.94 91 ALA A N 1
ATOM 713 C CA . ALA A 1 91 ? -27.341 -30.162 3.140 1.00 57.94 91 ALA A CA 1
ATOM 714 C C . ALA A 1 91 ? -28.597 -29.608 3.827 1.00 57.94 91 ALA A C 1
ATOM 716 O O . ALA A 1 91 ? -28.919 -28.423 3.732 1.00 57.94 91 ALA A O 1
ATOM 717 N N . VAL A 1 92 ? -29.297 -30.463 4.570 1.00 58.19 92 VAL A N 1
ATOM 718 C CA . VAL A 1 92 ? -30.283 -30.009 5.553 1.00 58.19 92 VAL A CA 1
ATOM 719 C C . VAL A 1 92 ? -29.498 -29.333 6.675 1.00 58.19 92 VAL A C 1
ATOM 721 O O . VAL A 1 92 ? -28.670 -29.971 7.319 1.00 58.19 92 VAL A O 1
ATOM 724 N N . ALA A 1 93 ? -29.698 -28.031 6.882 1.00 61.38 93 ALA A N 1
ATOM 725 C CA . ALA A 1 93 ? -29.067 -27.331 7.992 1.00 61.38 93 ALA A CA 1
ATOM 726 C C . ALA A 1 93 ? -29.567 -27.944 9.312 1.00 61.38 93 ALA A C 1
ATOM 728 O O . ALA A 1 93 ? -30.698 -27.709 9.719 1.00 61.38 93 ALA A O 1
ATOM 729 N N . GLU A 1 94 ? -28.723 -28.729 9.985 1.00 74.81 94 GLU A N 1
ATOM 730 C CA . GLU A 1 94 ? -29.009 -29.302 11.314 1.00 74.81 94 GLU A CA 1
ATOM 731 C C . GLU A 1 94 ? -28.993 -28.242 12.433 1.00 74.81 94 GLU A C 1
ATOM 733 O O . GLU A 1 94 ? -29.192 -28.543 13.609 1.00 74.81 94 GLU A O 1
ATOM 738 N N . LEU A 1 95 ? -28.730 -26.985 12.073 1.00 78.38 95 LEU A N 1
ATOM 739 C CA . LEU A 1 95 ? -28.620 -25.861 12.987 1.00 78.38 95 LEU A CA 1
ATOM 740 C C . LEU A 1 95 ? -29.972 -25.149 13.139 1.00 78.38 95 LEU A C 1
ATOM 742 O O . LEU A 1 95 ? -30.706 -25.015 12.157 1.00 78.38 95 LEU A O 1
ATOM 746 N N . PRO A 1 96 ? -30.285 -24.618 14.336 1.00 87.50 96 PRO A N 1
ATOM 747 C CA . PRO A 1 96 ? -31.439 -23.748 14.524 1.00 87.50 96 PRO A CA 1
ATOM 748 C C . PRO A 1 96 ? -31.421 -22.570 13.544 1.00 87.50 96 PRO A C 1
ATOM 750 O O . PRO A 1 96 ? -30.363 -22.003 13.265 1.00 87.50 96 PRO A O 1
ATOM 753 N N . GLU A 1 97 ? -32.599 -22.153 13.082 1.00 83.56 97 GLU A N 1
ATOM 754 C CA . GLU A 1 97 ? -32.769 -21.048 12.124 1.00 83.56 97 GLU A CA 1
ATOM 755 C C . GLU A 1 97 ? -32.043 -19.769 12.574 1.00 83.56 97 GLU A C 1
ATOM 757 O O . GLU A 1 97 ? -31.306 -19.160 11.802 1.00 83.56 97 GLU A O 1
ATOM 762 N N . GLN A 1 98 ? -32.125 -19.446 13.868 1.00 87.19 98 GLN A N 1
ATOM 763 C CA . GLN A 1 98 ? -31.419 -18.310 14.471 1.00 87.19 98 GLN A CA 1
ATOM 764 C C . GLN A 1 98 ? -29.892 -18.387 14.301 1.00 87.19 98 GLN A C 1
ATOM 766 O O . GLN A 1 98 ? -29.237 -17.372 14.069 1.00 87.19 98 GLN A O 1
ATOM 771 N N . THR A 1 99 ? -29.305 -19.582 14.402 1.00 85.88 99 THR A N 1
ATOM 772 C CA . THR A 1 99 ? -27.861 -19.788 14.219 1.00 85.88 99 THR A CA 1
ATOM 773 C C . THR A 1 99 ? -27.474 -19.659 12.752 1.00 85.88 99 THR A C 1
ATOM 775 O O . THR A 1 99 ? -26.452 -19.050 12.439 1.00 85.88 99 THR A O 1
ATOM 778 N N . VAL A 1 100 ? -28.295 -20.190 11.846 1.00 84.25 100 VAL A N 1
ATOM 779 C CA . VAL A 1 100 ? -28.076 -20.064 10.400 1.00 84.25 100 VAL A CA 1
ATOM 780 C C . VAL A 1 100 ? -28.116 -18.596 9.975 1.00 84.25 100 VAL A C 1
ATOM 782 O O . VAL A 1 100 ? -27.242 -18.155 9.230 1.00 84.25 100 VAL A O 1
ATOM 785 N N . ASP A 1 101 ? -29.075 -17.822 10.474 1.00 85.19 101 ASP A N 1
ATOM 786 C CA . ASP A 1 101 ? -29.199 -16.401 10.141 1.00 85.19 101 ASP A CA 1
ATOM 787 C C . ASP A 1 101 ? -28.078 -15.552 10.748 1.00 85.19 101 ASP A C 1
ATOM 789 O O . ASP A 1 101 ? -27.551 -14.654 10.080 1.00 85.19 101 ASP A O 1
ATOM 793 N N . MET A 1 102 ? -27.620 -15.888 11.959 1.00 87.50 102 MET A N 1
ATOM 794 C CA . MET A 1 102 ? -26.407 -15.293 12.524 1.00 87.50 102 MET A CA 1
ATOM 795 C C . MET A 1 102 ? -25.191 -15.564 11.629 1.00 87.50 102 MET A C 1
ATOM 797 O O . MET A 1 102 ? -24.452 -14.638 11.305 1.00 87.50 102 MET A O 1
ATOM 801 N N . LEU A 1 103 ? -24.992 -16.810 11.187 1.00 86.12 103 LEU A N 1
ATOM 802 C CA . LEU A 1 103 ? -23.872 -17.178 10.316 1.00 86.12 103 LEU A CA 1
ATOM 803 C C . LEU A 1 103 ? -23.950 -16.476 8.954 1.00 86.12 103 LEU A C 1
ATOM 805 O O . LEU A 1 103 ? -22.944 -15.944 8.496 1.00 86.12 103 LEU A O 1
ATOM 809 N N . LYS A 1 104 ? -25.129 -16.408 8.325 1.00 83.94 104 LYS A N 1
ATOM 810 C CA . LYS A 1 104 ? -25.316 -15.657 7.071 1.00 83.94 104 LYS A CA 1
ATOM 811 C C . LYS A 1 104 ? -24.939 -14.188 7.233 1.00 83.94 104 LYS A C 1
ATOM 813 O O . LYS A 1 104 ? -24.294 -13.635 6.352 1.00 83.94 104 LYS A O 1
ATOM 818 N N . THR A 1 105 ? -25.308 -13.585 8.359 1.00 85.06 105 THR A N 1
ATOM 819 C CA . THR A 1 105 ? -24.971 -12.190 8.662 1.00 85.06 105 THR A CA 1
ATOM 820 C C . THR A 1 105 ? -23.466 -12.016 8.888 1.00 85.06 105 THR A C 1
ATOM 822 O O . THR A 1 105 ? -22.862 -11.107 8.327 1.00 85.06 105 THR A O 1
ATOM 825 N N . LEU A 1 106 ? -22.837 -12.906 9.665 1.00 87.19 106 LEU A N 1
ATOM 826 C CA . LEU A 1 106 ? -21.400 -12.859 9.966 1.00 87.19 106 LEU A CA 1
ATOM 827 C C . LEU A 1 106 ? -20.508 -13.139 8.751 1.00 87.19 106 LEU A C 1
ATOM 829 O O . LEU A 1 106 ? -19.383 -12.661 8.716 1.00 87.19 106 LEU A O 1
ATOM 833 N N . PHE A 1 107 ? -20.976 -13.917 7.773 1.00 84.00 107 PHE A N 1
ATOM 834 C CA . PHE A 1 107 ? -20.201 -14.288 6.584 1.00 84.00 107 PHE A CA 1
ATOM 835 C C . PHE A 1 107 ? -20.684 -13.593 5.298 1.00 84.00 107 PHE A C 1
ATOM 837 O O . PHE A 1 107 ? -20.318 -14.005 4.193 1.00 84.00 107 PHE A O 1
ATOM 844 N N . ASP A 1 108 ? -21.467 -12.515 5.414 1.00 84.69 108 ASP A N 1
ATOM 845 C CA . ASP A 1 108 ? -21.879 -11.714 4.262 1.00 84.69 108 ASP A CA 1
ATOM 846 C C . ASP A 1 108 ? -20.743 -10.799 3.774 1.00 84.69 108 ASP A C 1
ATOM 848 O O . ASP A 1 108 ? -20.507 -9.693 4.271 1.00 84.69 108 ASP A O 1
ATOM 852 N N . MET A 1 109 ? -20.059 -11.251 2.723 1.00 79.81 109 MET A N 1
ATOM 853 C CA . MET A 1 109 ? -18.993 -10.492 2.072 1.00 79.81 109 MET A CA 1
ATOM 854 C C . MET A 1 109 ? -19.460 -9.156 1.486 1.00 79.81 109 MET A C 1
ATOM 856 O O . MET A 1 109 ? -18.636 -8.250 1.355 1.00 79.81 109 MET A O 1
ATOM 860 N N . ASP A 1 110 ? -20.734 -9.002 1.116 1.00 81.00 110 ASP A N 1
ATOM 861 C CA . ASP A 1 110 ? -21.237 -7.730 0.593 1.00 81.00 110 ASP A CA 1
ATOM 862 C C . ASP A 1 110 ? -21.374 -6.690 1.701 1.00 81.00 110 ASP A C 1
ATOM 864 O O . ASP A 1 110 ? -21.022 -5.529 1.490 1.00 81.00 110 ASP A O 1
ATOM 868 N N . THR A 1 111 ? -21.789 -7.103 2.899 1.00 85.25 111 THR A N 1
ATOM 869 C CA . THR A 1 111 ? -21.793 -6.233 4.081 1.00 85.25 111 THR A CA 1
ATOM 870 C C . THR A 1 111 ? -20.379 -5.766 4.428 1.00 85.25 111 THR A C 1
ATOM 872 O O . THR A 1 111 ? -20.163 -4.563 4.584 1.00 85.25 111 THR A O 1
ATOM 875 N N . TYR A 1 112 ? -19.383 -6.661 4.414 1.00 82.50 112 TYR A N 1
ATOM 876 C CA . TYR A 1 112 ? -17.984 -6.255 4.600 1.00 82.50 112 TYR A CA 1
ATOM 877 C C . TYR A 1 112 ? -17.488 -5.298 3.512 1.00 82.50 112 TYR A C 1
ATOM 879 O O . TYR A 1 112 ? -16.817 -4.316 3.821 1.00 82.50 112 TYR A O 1
ATOM 887 N N . ARG A 1 113 ? -17.826 -5.535 2.236 1.00 79.00 113 ARG A N 1
ATOM 888 C CA . ARG A 1 113 ? -17.453 -4.620 1.143 1.00 79.00 113 ARG A CA 1
ATOM 889 C C . ARG A 1 113 ? -18.051 -3.231 1.335 1.00 79.00 113 ARG A C 1
ATOM 891 O O . ARG A 1 113 ? -17.342 -2.254 1.122 1.00 79.00 113 ARG A O 1
ATOM 898 N N . ARG A 1 114 ? -19.324 -3.134 1.739 1.00 83.00 114 ARG A N 1
ATOM 899 C CA . ARG A 1 114 ? -19.980 -1.845 2.014 1.00 83.00 114 ARG A CA 1
ATOM 900 C C . ARG A 1 114 ? -19.301 -1.108 3.167 1.00 83.00 114 ARG A C 1
ATOM 902 O O . ARG A 1 114 ? -18.990 0.063 3.003 1.00 83.00 114 ARG A O 1
ATOM 909 N N . ALA A 1 115 ? -19.003 -1.802 4.266 1.00 84.69 115 ALA A N 1
ATOM 910 C CA . ALA A 1 115 ? -18.286 -1.211 5.395 1.00 84.69 115 ALA A CA 1
ATOM 911 C C . ALA A 1 115 ? -16.887 -0.712 4.989 1.00 84.69 115 ALA A C 1
ATOM 913 O O . ALA A 1 115 ? -16.500 0.397 5.324 1.00 84.69 115 ALA A O 1
ATOM 914 N N . MET A 1 116 ? -16.131 -1.479 4.196 1.00 80.81 116 MET A N 1
ATOM 915 C CA . MET A 1 116 ? -14.813 -1.040 3.707 1.00 80.81 116 MET A CA 1
ATOM 916 C C . MET A 1 116 ? -14.889 0.173 2.767 1.00 80.81 116 MET A C 1
ATOM 918 O O . MET A 1 116 ? -13.994 1.013 2.781 1.00 80.81 116 MET A O 1
ATOM 922 N N . LEU A 1 117 ? -15.950 0.278 1.959 1.00 80.25 117 LEU A N 1
ATOM 923 C CA . LEU A 1 117 ? -16.187 1.448 1.108 1.00 80.25 117 LEU A CA 1
ATOM 924 C C . LEU A 1 117 ? -16.500 2.709 1.922 1.00 80.25 117 LEU A C 1
ATOM 926 O O . LEU A 1 117 ? -16.123 3.795 1.492 1.00 80.25 117 LEU A O 1
ATOM 930 N N . GLU A 1 118 ? -17.158 2.574 3.075 1.00 84.12 118 GLU A N 1
ATOM 931 C CA . GLU A 1 118 ? -17.397 3.681 4.013 1.00 84.12 118 GLU A CA 1
ATOM 932 C C . GLU A 1 118 ? -16.080 4.247 4.562 1.00 84.12 118 GLU A C 1
ATOM 934 O O . GLU A 1 118 ? -15.924 5.461 4.642 1.00 84.12 118 GLU A O 1
ATOM 939 N N . PHE A 1 119 ? -15.090 3.384 4.807 1.00 79.25 119 PHE A N 1
ATOM 940 C CA . PHE A 1 119 ? -13.716 3.782 5.141 1.00 79.25 119 PHE A CA 1
ATOM 941 C C . PHE A 1 119 ? -12.877 4.213 3.921 1.00 79.25 119 PHE A C 1
ATOM 943 O O . PHE A 1 119 ? -11.662 4.350 4.016 1.00 79.25 119 PHE A O 1
ATOM 950 N N . GLU A 1 120 ? -13.496 4.388 2.750 1.00 79.25 120 GLU A N 1
ATOM 951 C CA . GLU A 1 120 ? -12.842 4.753 1.486 1.00 79.25 120 GLU A CA 1
ATOM 952 C C . GLU A 1 120 ? -11.703 3.804 1.038 1.00 79.25 120 GLU A C 1
ATOM 954 O O . GLU A 1 120 ? -10.851 4.184 0.219 1.00 79.25 120 GLU A O 1
ATOM 959 N N . ILE A 1 121 ? -11.714 2.552 1.516 1.00 75.50 121 ILE A N 1
ATOM 960 C CA . ILE A 1 121 ? -10.737 1.508 1.176 1.00 75.50 121 ILE A CA 1
ATOM 961 C C . ILE A 1 121 ? -11.114 0.858 -0.165 1.00 75.50 121 ILE A C 1
ATOM 963 O O . ILE A 1 121 ? -12.230 0.366 -0.361 1.00 75.50 121 ILE A O 1
ATOM 967 N N . ASP A 1 122 ? -10.162 0.801 -1.104 1.00 68.44 122 ASP A N 1
ATOM 968 C CA . ASP A 1 122 ? -10.379 0.195 -2.425 1.00 68.44 122 ASP A CA 1
ATOM 969 C C . ASP A 1 122 ? -10.394 -1.344 -2.352 1.00 68.44 122 ASP A C 1
ATOM 971 O O . ASP A 1 122 ? -9.373 -2.017 -2.518 1.00 68.44 122 ASP A O 1
ATOM 975 N N . THR A 1 123 ? -11.584 -1.922 -2.180 1.00 67.12 123 THR A N 1
ATOM 976 C CA . THR A 1 123 ? -11.790 -3.383 -2.150 1.00 67.12 123 THR A CA 1
ATOM 977 C C . THR A 1 123 ? -11.500 -4.097 -3.480 1.00 67.12 123 THR A C 1
ATOM 979 O O . THR A 1 123 ? -11.330 -5.320 -3.490 1.00 67.12 123 THR A O 1
ATOM 982 N N . ALA A 1 124 ? -11.408 -3.379 -4.610 1.00 64.62 124 ALA A N 1
ATOM 983 C CA . ALA A 1 124 ? -11.072 -3.976 -5.904 1.00 64.62 124 ALA A CA 1
ATOM 984 C C . ALA A 1 124 ? -9.574 -4.295 -6.008 1.00 64.62 124 ALA A C 1
ATOM 986 O O . ALA A 1 124 ? -9.192 -5.281 -6.649 1.00 64.62 124 ALA A O 1
ATOM 987 N N . ARG A 1 125 ? -8.726 -3.483 -5.364 1.00 60.41 125 ARG A N 1
ATOM 988 C CA . ARG A 1 125 ? -7.268 -3.686 -5.304 1.00 60.41 125 ARG A CA 1
ATOM 989 C C . ARG A 1 125 ? -6.776 -4.278 -3.983 1.00 60.41 125 ARG A C 1
ATOM 991 O O . ARG A 1 125 ? -5.760 -4.967 -4.003 1.00 60.41 125 ARG A O 1
ATOM 998 N N . MET A 1 126 ? -7.529 -4.121 -2.895 1.00 63.03 126 MET A N 1
ATOM 999 C CA . MET A 1 126 ? -7.373 -4.832 -1.620 1.00 63.03 126 MET A CA 1
ATOM 1000 C C . MET A 1 126 ? -8.528 -5.826 -1.403 1.00 63.03 126 MET A C 1
ATOM 1002 O O . MET A 1 126 ? -9.412 -5.593 -0.577 1.00 63.03 126 MET A O 1
ATOM 1006 N N . PRO A 1 127 ? -8.574 -6.960 -2.125 1.00 60.75 127 PRO A N 1
ATOM 1007 C CA . PRO A 1 127 ? -9.548 -7.993 -1.805 1.00 60.75 127 PRO A CA 1
ATOM 1008 C C . PRO A 1 127 ? -9.236 -8.563 -0.411 1.00 60.75 127 PRO A C 1
ATOM 1010 O O . PRO A 1 127 ? -8.089 -8.927 -0.141 1.00 60.75 127 PRO A O 1
ATOM 1013 N N . LEU A 1 128 ? -10.271 -8.666 0.433 1.00 53.03 128 LEU A N 1
ATOM 1014 C CA . LEU A 1 128 ? -10.286 -9.008 1.876 1.00 53.03 128 LEU A CA 1
ATOM 1015 C C . LEU A 1 128 ? -9.606 -10.335 2.305 1.00 53.03 128 LEU A C 1
ATOM 1017 O O . LEU A 1 128 ? -9.766 -10.778 3.433 1.00 53.03 128 LEU A O 1
ATOM 1021 N N . GLY A 1 129 ? -8.823 -10.975 1.440 1.00 55.50 129 GLY A N 1
ATOM 1022 C CA . GLY A 1 129 ? -8.049 -12.178 1.751 1.00 55.50 129 GLY A CA 1
ATOM 1023 C C . GLY A 1 129 ? -6.681 -12.241 1.071 1.00 55.50 129 GLY A C 1
ATOM 1024 O O . GLY A 1 129 ? -6.127 -13.326 0.961 1.00 55.50 129 GLY A O 1
ATOM 1025 N N . LYS A 1 130 ? -6.163 -11.119 0.545 1.00 65.50 130 LYS A N 1
ATOM 1026 C CA . LYS A 1 130 ? -4.883 -11.077 -0.198 1.00 65.50 130 LYS A CA 1
ATOM 1027 C C . LYS A 1 130 ? -3.871 -10.071 0.344 1.00 65.50 130 LYS A C 1
ATOM 1029 O O . LYS A 1 130 ? -2.830 -9.851 -0.271 1.00 65.50 130 LYS A O 1
ATOM 1034 N N . ILE A 1 131 ? -4.191 -9.439 1.466 1.00 69.06 131 ILE A N 1
ATOM 1035 C CA . ILE A 1 131 ? -3.278 -8.550 2.178 1.00 69.06 131 ILE A CA 1
ATOM 1036 C C . ILE A 1 131 ? -2.472 -9.423 3.136 1.00 69.06 131 ILE A C 1
ATOM 1038 O O . ILE A 1 131 ? -3.058 -10.189 3.903 1.00 69.06 131 ILE A O 1
ATOM 1042 N N . SER A 1 132 ? -1.143 -9.331 3.092 1.00 72.19 132 SER A N 1
ATOM 1043 C CA . SER A 1 132 ? -0.307 -10.083 4.027 1.00 72.19 132 SER A CA 1
ATOM 1044 C C . SER A 1 132 ? -0.424 -9.494 5.439 1.00 72.19 132 SER A C 1
ATOM 1046 O O . SER A 1 132 ? -0.584 -8.286 5.620 1.00 72.19 132 SER A O 1
ATOM 1048 N N . LEU A 1 133 ? -0.311 -10.332 6.473 1.00 76.25 133 LEU A N 1
ATOM 1049 C CA . LEU A 1 133 ? -0.307 -9.856 7.864 1.00 76.25 133 LEU A CA 1
ATOM 1050 C C . LEU A 1 133 ? 0.824 -8.839 8.113 1.00 76.25 133 LEU A C 1
ATOM 1052 O O . LEU A 1 133 ? 0.669 -7.909 8.900 1.00 76.25 133 LEU A O 1
ATOM 1056 N N . ARG A 1 134 ? 1.949 -8.992 7.399 1.00 77.25 134 ARG A N 1
ATOM 1057 C CA . ARG A 1 134 ? 3.078 -8.050 7.422 1.00 77.25 134 ARG A CA 1
ATOM 1058 C C . ARG A 1 134 ? 2.664 -6.666 6.943 1.00 77.25 134 ARG A C 1
ATOM 1060 O O . ARG A 1 134 ? 3.019 -5.678 7.572 1.00 77.25 134 ARG A O 1
ATOM 1067 N N . HIS A 1 135 ? 1.879 -6.618 5.874 1.00 78.06 135 HIS A N 1
ATOM 1068 C CA . HIS A 1 135 ? 1.365 -5.386 5.294 1.00 78.06 135 HIS A CA 1
ATOM 1069 C C . HIS A 1 135 ? 0.429 -4.640 6.252 1.00 78.06 135 HIS A C 1
ATOM 1071 O O . HIS A 1 135 ? 0.547 -3.432 6.435 1.00 78.06 135 HIS A O 1
ATOM 1077 N N . VAL A 1 136 ? -0.454 -5.375 6.938 1.00 82.38 136 VAL A N 1
ATOM 1078 C CA . VAL A 1 136 ? -1.313 -4.816 7.997 1.00 82.38 136 VAL A CA 1
ATOM 1079 C C . VAL A 1 136 ? -0.471 -4.275 9.156 1.00 82.38 136 VAL A C 1
ATOM 1081 O O . VAL A 1 136 ? -0.690 -3.154 9.610 1.00 82.38 136 VAL A O 1
ATOM 1084 N N . ALA A 1 137 ? 0.527 -5.039 9.610 1.00 86.62 137 ALA A N 1
ATOM 1085 C CA . ALA A 1 137 ? 1.422 -4.617 10.685 1.00 86.62 137 ALA A CA 1
ATOM 1086 C C . ALA A 1 137 ? 2.228 -3.355 10.323 1.00 86.62 137 ALA A C 1
ATOM 1088 O O . ALA A 1 137 ? 2.435 -2.490 11.174 1.00 86.62 137 ALA A O 1
ATOM 1089 N N . GLU A 1 138 ? 2.655 -3.220 9.065 1.00 86.50 138 GLU A N 1
ATOM 1090 C CA . GLU A 1 138 ? 3.313 -2.010 8.566 1.00 86.50 138 GLU A CA 1
ATOM 1091 C C . GLU A 1 138 ? 2.368 -0.801 8.574 1.00 86.50 138 GLU A C 1
ATOM 1093 O O . GLU A 1 138 ? 2.764 0.274 9.026 1.00 86.50 138 GLU A O 1
ATOM 1098 N N . GLY A 1 139 ? 1.105 -0.986 8.173 1.00 89.25 139 GLY A N 1
ATOM 1099 C CA . GLY A 1 139 ? 0.068 0.044 8.282 1.00 89.25 139 GLY A CA 1
ATOM 1100 C C . GLY A 1 139 ? -0.105 0.547 9.719 1.00 89.25 139 GLY A C 1
ATOM 1101 O O . GLY A 1 139 ? -0.007 1.747 9.964 1.00 89.25 139 GLY A O 1
ATOM 1102 N N . PHE A 1 140 ? -0.251 -0.363 10.689 1.00 91.06 140 PHE A N 1
ATOM 1103 C CA . PHE A 1 140 ? -0.347 0.000 12.111 1.00 91.06 140 PHE A CA 1
ATOM 1104 C C . PHE A 1 140 ? 0.904 0.702 12.641 1.00 91.06 140 PHE A C 1
ATOM 1106 O O . PHE A 1 140 ? 0.801 1.629 13.442 1.00 91.06 140 PHE A O 1
ATOM 1113 N N . LYS A 1 141 ? 2.096 0.292 12.194 1.00 92.31 141 LYS A N 1
ATOM 1114 C CA . LYS A 1 141 ? 3.346 0.964 12.567 1.00 92.31 141 LYS A CA 1
ATOM 1115 C C . LYS A 1 141 ? 3.349 2.426 12.112 1.00 92.31 141 LYS A C 1
ATOM 1117 O O . LYS A 1 141 ? 3.799 3.279 12.872 1.00 92.31 141 LYS A O 1
ATOM 1122 N N . LEU A 1 142 ? 2.863 2.701 10.901 1.00 92.88 142 LEU A N 1
ATOM 1123 C CA . LEU A 1 142 ? 2.770 4.057 10.355 1.00 92.88 142 LEU A CA 1
ATOM 1124 C C . LEU A 1 142 ? 1.711 4.890 11.083 1.00 92.88 142 LEU A C 1
ATOM 1126 O O . LEU A 1 142 ? 1.995 6.029 11.434 1.00 92.88 142 LEU A O 1
ATOM 1130 N N . LEU A 1 143 ? 0.546 4.317 11.402 1.00 93.12 143 LEU A N 1
ATOM 1131 C CA . LEU A 1 143 ? -0.459 4.993 12.235 1.00 93.12 143 LEU A CA 1
ATOM 1132 C C . LEU A 1 143 ? 0.100 5.339 13.622 1.00 93.12 143 LEU A C 1
ATOM 1134 O O . LEU A 1 143 ? -0.059 6.458 14.093 1.00 93.12 143 LEU A O 1
ATOM 1138 N N . GLY A 1 144 ? 0.856 4.428 14.240 1.00 93.38 144 GLY A N 1
ATOM 1139 C CA . GLY A 1 144 ? 1.534 4.703 15.507 1.00 93.38 144 GLY A CA 1
ATOM 1140 C C . GLY A 1 144 ? 2.638 5.765 15.411 1.00 93.38 144 GLY A C 1
ATOM 1141 O O . GLY A 1 144 ? 2.950 6.406 16.408 1.00 93.38 144 GLY A O 1
ATOM 1142 N N . GLU A 1 145 ? 3.249 5.960 14.240 1.00 93.06 145 GLU A N 1
ATOM 1143 C CA . GLU A 1 145 ? 4.177 7.072 13.990 1.00 93.06 145 GLU A CA 1
ATOM 1144 C C . GLU A 1 145 ? 3.422 8.403 13.884 1.00 93.06 145 GLU A C 1
ATOM 1146 O O . GLU A 1 145 ? 3.840 9.381 14.499 1.00 93.06 145 GLU A O 1
ATOM 1151 N N . 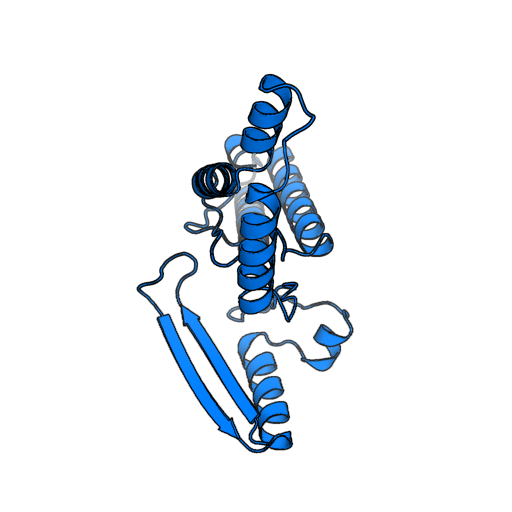ILE A 1 146 ? 2.290 8.415 13.174 1.00 93.06 146 ILE A N 1
ATOM 1152 C CA . ILE A 1 146 ? 1.414 9.585 13.040 1.00 93.06 146 ILE A CA 1
ATOM 1153 C C . ILE A 1 146 ? 0.868 10.005 14.408 1.00 93.06 146 ILE A C 1
ATOM 1155 O O . ILE A 1 146 ? 1.001 11.171 14.762 1.00 93.06 146 ILE A O 1
ATOM 1159 N N . GLN A 1 147 ? 0.359 9.066 15.216 1.00 92.88 147 GLN A N 1
ATOM 1160 C CA . GLN A 1 147 ? -0.127 9.351 16.572 1.00 92.88 147 GLN A CA 1
ATOM 1161 C C . GLN A 1 147 ? 0.936 10.079 17.406 1.00 92.88 147 GLN A C 1
ATOM 1163 O O . GLN A 1 147 ? 0.660 11.126 17.977 1.00 92.88 147 GLN A O 1
ATOM 1168 N N . ARG A 1 148 ? 2.187 9.599 17.406 1.00 91.44 148 ARG A N 1
ATOM 1169 C CA . ARG A 1 148 ? 3.276 10.247 18.162 1.00 91.44 148 ARG A CA 1
ATOM 1170 C C . ARG A 1 148 ? 3.578 11.668 17.684 1.00 91.44 148 ARG A C 1
ATOM 1172 O O . ARG A 1 148 ? 4.001 12.494 18.485 1.00 91.44 148 ARG A O 1
ATOM 1179 N N . LEU A 1 149 ? 3.416 11.941 16.388 1.00 90.12 149 LEU A N 1
ATOM 1180 C CA . LEU A 1 149 ? 3.591 13.282 15.821 1.00 90.12 149 LEU A CA 1
ATOM 1181 C C . LEU A 1 149 ? 2.425 14.223 16.173 1.00 90.12 149 LEU A C 1
ATOM 1183 O O . LEU A 1 149 ? 2.609 15.442 16.166 1.00 90.12 149 LEU A O 1
ATOM 1187 N N . LEU A 1 150 ? 1.243 13.681 16.475 1.00 89.25 150 LEU A N 1
ATOM 1188 C CA . LEU A 1 150 ? 0.100 14.452 16.967 1.00 89.25 150 LEU A CA 1
ATOM 1189 C C . LEU A 1 150 ? 0.178 14.699 18.477 1.00 89.25 150 LEU A C 1
ATOM 1191 O O . LEU A 1 150 ? -0.059 15.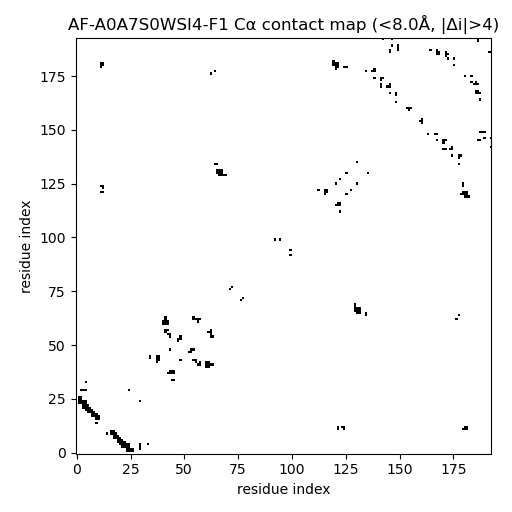825 18.909 1.00 89.25 150 LEU A O 1
ATOM 1195 N N . ASP A 1 151 ? 0.598 13.696 19.254 1.00 87.75 151 ASP A N 1
ATOM 1196 C CA . ASP A 1 151 ? 0.765 13.788 20.713 1.00 87.75 151 ASP A CA 1
ATOM 1197 C C . ASP A 1 151 ? 1.783 14.867 21.128 1.00 87.75 151 ASP A C 1
ATOM 1199 O O . ASP A 1 151 ? 1.723 15.387 22.240 1.00 87.75 151 ASP A O 1
ATOM 1203 N N . GLY A 1 152 ? 2.715 15.219 20.233 1.00 75.62 152 GLY A N 1
ATOM 1204 C CA . GLY A 1 152 ? 3.715 16.270 20.449 1.00 75.62 152 GLY A CA 1
ATOM 1205 C C . GLY A 1 152 ? 3.142 17.680 20.649 1.00 75.62 152 GLY A C 1
ATOM 1206 O O . GLY A 1 152 ? 3.883 18.564 21.065 1.00 75.62 152 GLY A O 1
ATOM 1207 N N . GLY A 1 153 ? 1.842 17.894 20.411 1.00 67.69 153 GLY A N 1
ATOM 1208 C CA . GLY A 1 153 ? 1.202 19.204 20.532 1.00 67.69 153 GLY A CA 1
ATOM 1209 C C . GLY A 1 153 ? 1.604 20.180 19.419 1.00 67.69 153 GLY A C 1
ATOM 1210 O O . GLY A 1 153 ? 2.430 19.875 18.559 1.00 67.69 153 GLY A O 1
ATOM 1211 N N . ALA A 1 154 ? 0.967 21.354 19.401 1.00 67.81 154 ALA A N 1
ATOM 1212 C CA . ALA A 1 154 ? 1.380 22.449 18.527 1.00 67.81 154 ALA A CA 1
ATOM 1213 C C . ALA A 1 154 ? 2.628 23.112 19.122 1.00 67.81 154 ALA A C 1
ATOM 1215 O O . ALA A 1 154 ? 2.602 23.551 20.272 1.00 67.81 154 ALA A O 1
ATOM 1216 N N . GLU A 1 155 ? 3.701 23.176 18.341 1.00 76.50 155 GLU A N 1
ATOM 1217 C CA . GLU A 1 155 ? 4.943 23.823 18.764 1.00 76.50 155 GLU A CA 1
ATOM 1218 C C . GLU A 1 155 ? 4.786 25.351 18.698 1.00 76.50 155 GLU A C 1
ATOM 1220 O O . GLU A 1 155 ? 4.203 25.889 17.754 1.00 76.50 155 GLU A O 1
ATOM 1225 N N . GLU A 1 156 ? 5.309 26.071 19.695 1.00 74.31 156 GLU A N 1
ATOM 1226 C CA . GLU A 1 156 ? 5.258 27.543 19.717 1.00 74.31 156 GLU A CA 1
ATOM 1227 C C . GLU A 1 156 ? 6.160 28.169 18.636 1.00 74.31 156 GLU A C 1
ATOM 1229 O O . GLU A 1 156 ? 5.910 29.291 18.190 1.00 74.31 156 GLU A O 1
ATOM 1234 N N . ASP A 1 157 ? 7.195 27.442 18.194 1.00 84.44 157 ASP A N 1
ATOM 1235 C CA . ASP A 1 157 ? 8.086 27.850 17.106 1.00 84.44 157 ASP A CA 1
ATOM 1236 C C . ASP A 1 157 ? 7.471 27.496 15.733 1.00 84.44 157 ASP A C 1
ATOM 1238 O O . ASP A 1 157 ? 7.313 26.311 15.410 1.00 84.44 157 ASP A O 1
ATOM 1242 N N . PRO A 1 158 ? 7.198 28.492 14.865 1.00 84.62 158 PRO A N 1
ATOM 1243 C CA . PRO A 1 158 ? 6.689 28.264 13.510 1.00 84.62 158 PRO A CA 1
ATOM 1244 C C . PRO A 1 158 ? 7.551 27.319 12.658 1.00 84.62 158 PRO A C 1
ATOM 1246 O O . PRO A 1 158 ? 7.043 26.669 11.743 1.00 84.62 158 PRO A O 1
ATOM 1249 N N . THR A 1 159 ? 8.854 27.250 12.931 1.00 86.19 159 THR A N 1
ATOM 1250 C CA . THR A 1 159 ? 9.806 26.389 12.217 1.00 86.19 159 THR A CA 1
ATOM 1251 C C . THR A 1 159 ? 9.616 24.922 12.591 1.00 86.19 159 THR A C 1
ATOM 1253 O O . THR A 1 159 ? 9.626 24.050 11.717 1.00 86.19 159 THR A O 1
ATOM 1256 N N . GLU A 1 160 ? 9.406 24.644 13.878 1.00 85.81 160 GLU A N 1
ATOM 1257 C CA . GLU A 1 160 ? 9.159 23.293 14.383 1.00 85.81 160 GLU A CA 1
ATOM 1258 C C . GLU A 1 160 ? 7.765 22.802 13.989 1.00 85.81 160 GLU A C 1
ATOM 1260 O O . GLU A 1 160 ? 7.619 21.656 13.561 1.00 85.81 160 GLU A O 1
ATOM 1265 N N . GLU A 1 161 ? 6.763 23.683 13.988 1.00 86.56 161 GLU A N 1
ATOM 1266 C CA . GLU A 1 161 ? 5.421 23.346 13.509 1.00 86.56 161 GLU A CA 1
ATOM 1267 C C . GLU A 1 161 ? 5.420 23.006 12.007 1.00 86.56 161 GLU A C 1
ATOM 1269 O O . GLU A 1 161 ? 4.856 21.990 11.592 1.00 86.56 161 GLU A O 1
ATOM 1274 N N . ALA A 1 162 ? 6.127 23.782 11.175 1.00 87.62 162 ALA A N 1
ATOM 1275 C CA . ALA A 1 162 ? 6.282 23.465 9.753 1.00 87.62 162 ALA A CA 1
ATOM 1276 C C . ALA A 1 162 ? 6.998 22.119 9.534 1.00 87.62 162 ALA A C 1
ATOM 1278 O O . ALA A 1 162 ? 6.630 21.343 8.644 1.00 87.62 162 ALA A O 1
ATOM 1279 N N . ARG A 1 163 ? 8.003 21.809 10.364 1.00 89.31 163 ARG A N 1
ATOM 1280 C CA . ARG A 1 163 ? 8.697 20.515 10.346 1.00 89.31 163 ARG A CA 1
ATOM 1281 C C . ARG A 1 163 ? 7.756 19.374 10.731 1.00 89.31 163 ARG A C 1
ATOM 1283 O O . ARG A 1 163 ? 7.748 18.350 10.048 1.00 89.31 163 ARG A O 1
ATOM 1290 N N . ARG A 1 164 ? 6.940 19.551 11.772 1.00 88.88 164 ARG A N 1
ATOM 1291 C CA . ARG A 1 164 ? 5.938 18.576 12.226 1.00 88.88 164 ARG A CA 1
ATOM 1292 C C . ARG A 1 164 ? 4.915 18.281 11.132 1.00 88.88 164 ARG A C 1
ATOM 1294 O O . ARG A 1 164 ? 4.683 17.116 10.817 1.00 88.88 164 ARG A O 1
ATOM 1301 N N . GLN A 1 165 ? 4.388 19.313 10.477 1.00 90.25 165 GLN A N 1
ATOM 1302 C CA . GLN A 1 165 ? 3.458 19.167 9.352 1.00 90.25 165 GLN A CA 1
ATOM 1303 C C . GLN A 1 165 ? 4.085 18.422 8.167 1.00 90.25 165 GLN A C 1
ATOM 1305 O O . GLN A 1 165 ? 3.442 17.558 7.568 1.00 90.25 165 GLN A O 1
ATOM 1310 N N . ALA A 1 166 ? 5.355 18.692 7.852 1.00 91.50 166 ALA A N 1
ATOM 1311 C CA . ALA A 1 166 ? 6.071 17.960 6.809 1.00 91.50 166 ALA A CA 1
ATOM 1312 C C . ALA A 1 166 ? 6.250 16.471 7.160 1.00 91.50 166 ALA A C 1
ATOM 1314 O O . ALA A 1 166 ? 6.083 15.612 6.291 1.00 91.50 166 ALA A O 1
ATOM 1315 N N . LEU A 1 167 ? 6.546 16.154 8.426 1.00 91.81 167 LEU A N 1
ATOM 1316 C CA . LEU A 1 167 ? 6.655 14.774 8.911 1.00 91.81 167 LEU A CA 1
ATOM 1317 C C . LEU A 1 167 ? 5.302 14.048 8.889 1.00 91.81 167 LEU A C 1
ATOM 1319 O O . LEU A 1 167 ? 5.242 12.903 8.442 1.00 91.81 167 LEU A O 1
ATOM 1323 N N . LEU A 1 168 ? 4.215 14.714 9.293 1.00 92.50 168 LEU A N 1
ATOM 1324 C CA . LEU A 1 168 ? 2.852 14.176 9.207 1.00 92.50 168 LEU A CA 1
ATOM 1325 C C . LEU A 1 168 ? 2.452 13.888 7.760 1.00 92.50 168 LEU A C 1
ATOM 1327 O O . LEU A 1 168 ? 1.924 12.814 7.464 1.00 92.50 168 LEU A O 1
ATOM 1331 N N . ALA A 1 169 ? 2.746 14.809 6.840 1.00 92.12 169 ALA A N 1
ATOM 1332 C CA . ALA A 1 169 ? 2.489 14.614 5.419 1.00 92.12 169 ALA A CA 1
ATOM 1333 C C . ALA A 1 169 ? 3.290 13.429 4.854 1.00 92.12 169 ALA A C 1
ATOM 1335 O O . ALA A 1 169 ? 2.742 12.617 4.107 1.00 92.12 169 ALA A O 1
ATOM 1336 N N . ASP A 1 170 ? 4.567 13.285 5.218 1.00 91.19 170 ASP A N 1
ATOM 1337 C CA . ASP A 1 170 ? 5.388 12.144 4.804 1.00 91.19 170 ASP A CA 1
ATOM 1338 C C . ASP A 1 170 ? 4.848 10.809 5.348 1.00 91.19 170 ASP A C 1
ATOM 1340 O O . ASP A 1 170 ? 4.636 9.869 4.576 1.00 91.19 170 ASP A O 1
ATOM 1344 N N . ALA A 1 171 ? 4.556 10.732 6.649 1.00 92.06 171 ALA A N 1
ATOM 1345 C CA . ALA A 1 171 ? 4.006 9.533 7.277 1.00 92.06 171 ALA A CA 1
ATOM 1346 C C . ALA A 1 171 ? 2.630 9.162 6.694 1.00 92.06 171 ALA A C 1
ATOM 1348 O O . ALA A 1 171 ? 2.395 7.997 6.365 1.00 92.06 171 ALA A O 1
ATOM 1349 N N . SER A 1 172 ? 1.765 10.151 6.449 1.00 92.50 172 SER A N 1
ATOM 1350 C CA . SER A 1 172 ? 0.465 9.966 5.785 1.00 92.50 172 SER A CA 1
ATOM 1351 C C . SER A 1 172 ? 0.623 9.451 4.353 1.00 92.50 172 SER A C 1
ATOM 1353 O O . SER A 1 172 ? -0.089 8.545 3.924 1.00 92.50 172 SER A O 1
ATOM 1355 N N . ASN A 1 173 ? 1.590 9.975 3.594 1.00 90.56 173 ASN A N 1
ATOM 1356 C CA . ASN A 1 173 ? 1.883 9.499 2.240 1.00 90.56 173 ASN A CA 1
ATOM 1357 C C . ASN A 1 173 ? 2.405 8.056 2.237 1.00 90.56 173 ASN A C 1
ATOM 1359 O O . ASN A 1 173 ? 2.047 7.267 1.354 1.00 90.56 173 ASN A O 1
ATOM 1363 N N . ARG A 1 174 ? 3.240 7.691 3.218 1.00 89.94 174 ARG A N 1
ATOM 1364 C CA . ARG A 1 174 ? 3.686 6.306 3.418 1.00 89.94 174 ARG A CA 1
ATOM 1365 C C . ARG A 1 174 ? 2.506 5.401 3.757 1.00 89.94 174 ARG A C 1
ATOM 1367 O O . ARG A 1 174 ? 2.353 4.367 3.110 1.00 89.94 174 ARG A O 1
ATOM 1374 N N . PHE A 1 175 ? 1.637 5.815 4.676 1.00 90.75 175 PHE A N 1
ATOM 1375 C CA . PHE A 1 175 ? 0.439 5.061 5.039 1.00 90.75 175 PHE A CA 1
ATOM 1376 C C . PHE A 1 175 ? -0.476 4.843 3.833 1.00 90.75 175 PHE A C 1
ATOM 1378 O O . PHE A 1 175 ? -0.778 3.703 3.512 1.00 90.75 175 PHE A O 1
ATOM 1385 N N . ASN A 1 176 ? -0.801 5.895 3.079 1.00 87.44 176 ASN A N 1
ATOM 1386 C CA . ASN A 1 176 ? -1.632 5.810 1.872 1.00 87.44 176 ASN A CA 1
ATOM 1387 C C . ASN A 1 176 ? -0.986 5.022 0.717 1.00 87.44 176 ASN A C 1
ATOM 1389 O O . ASN A 1 176 ? -1.662 4.609 -0.226 1.00 87.44 176 ASN A O 1
ATOM 1393 N N . THR A 1 177 ? 0.334 4.820 0.762 1.00 86.19 177 THR A N 1
ATOM 1394 C CA . THR A 1 177 ? 1.034 3.922 -0.164 1.00 86.19 177 THR A CA 1
ATOM 1395 C C . THR A 1 177 ? 0.843 2.461 0.241 1.00 86.19 177 THR A C 1
ATOM 1397 O O . THR A 1 177 ? 0.671 1.615 -0.634 1.00 86.19 177 THR A O 1
ATOM 1400 N N . VAL A 1 178 ? 0.884 2.169 1.545 1.00 85.44 178 VAL A N 1
ATOM 1401 C CA . VAL A 1 178 ? 0.654 0.831 2.106 1.00 85.44 178 VAL A CA 1
ATOM 1402 C C . VAL A 1 178 ? -0.832 0.487 2.000 1.00 85.44 178 VAL A C 1
ATOM 1404 O O . VAL A 1 178 ? -1.192 -0.487 1.350 1.00 85.44 178 VAL A O 1
ATOM 1407 N N . VAL A 1 179 ? -1.714 1.308 2.555 1.00 84.12 179 VAL A N 1
ATOM 1408 C CA . VAL A 1 179 ? -3.168 1.132 2.529 1.00 84.12 179 VAL A CA 1
ATOM 1409 C C . VAL A 1 179 ? -3.766 2.034 1.439 1.00 84.12 179 VAL A C 1
ATOM 1411 O O . VAL A 1 179 ? -3.913 3.236 1.656 1.00 84.12 179 VAL A O 1
ATOM 1414 N N . PRO A 1 180 ? -4.073 1.507 0.237 1.00 77.50 180 PRO A N 1
ATOM 1415 C CA . PRO A 1 180 ? -4.660 2.292 -0.844 1.00 77.50 180 PRO A CA 1
ATOM 1416 C C . PRO A 1 180 ? -6.072 2.801 -0.517 1.00 77.50 180 PRO A C 1
ATOM 1418 O O . PRO A 1 180 ? -7.051 2.053 -0.578 1.00 77.50 180 PRO A O 1
ATOM 1421 N N . HIS A 1 181 ? -6.169 4.110 -0.286 1.00 78.81 181 HIS A N 1
ATOM 1422 C CA . HIS A 1 181 ? -7.429 4.853 -0.224 1.00 78.81 181 HIS A CA 1
ATOM 1423 C C . HIS A 1 181 ? -7.805 5.436 -1.588 1.00 78.81 181 HIS A C 1
ATOM 1425 O O . HIS A 1 181 ? -6.949 5.779 -2.412 1.00 78.81 181 HIS A O 1
ATOM 1431 N N . SER A 1 182 ? -9.106 5.597 -1.822 1.00 72.94 182 SER A N 1
ATOM 1432 C CA . SER A 1 182 ? -9.617 6.234 -3.044 1.00 72.94 182 SER A CA 1
ATOM 1433 C C . SER A 1 182 ? -9.328 7.747 -3.099 1.00 72.94 182 SER A C 1
ATOM 1435 O O . SER A 1 182 ? -9.079 8.305 -4.179 1.00 72.94 182 SER A O 1
ATOM 1437 N N . ARG A 1 183 ? -9.308 8.409 -1.934 1.00 78.94 183 ARG A N 1
ATOM 1438 C CA . ARG A 1 183 ? -9.022 9.840 -1.763 1.00 78.94 183 ARG A CA 1
ATOM 1439 C C . ARG A 1 183 ? -8.041 10.062 -0.606 1.00 78.94 183 ARG A C 1
ATOM 1441 O O . ARG A 1 183 ? -8.456 10.397 0.494 1.00 78.94 183 ARG A O 1
ATOM 1448 N N . PRO A 1 184 ? -6.732 9.886 -0.836 1.00 82.69 184 PRO A N 1
ATOM 1449 C CA . PRO A 1 184 ? -5.753 10.068 0.226 1.00 82.69 184 PRO A CA 1
ATOM 1450 C C . PRO A 1 184 ? -5.718 11.529 0.700 1.00 82.69 184 PRO A C 1
ATOM 1452 O O . PRO A 1 184 ? -5.561 12.443 -0.114 1.00 82.69 184 PRO A O 1
ATOM 1455 N N . SER A 1 185 ? -5.827 11.731 2.012 1.00 87.88 185 SER A N 1
ATOM 1456 C CA . SER A 1 185 ? -5.608 13.004 2.706 1.00 87.88 185 SER A CA 1
ATOM 1457 C C . SER A 1 185 ? -4.413 12.904 3.657 1.00 87.88 185 SER A C 1
ATOM 1459 O O . SER A 1 185 ? -3.888 11.817 3.919 1.00 87.88 185 SER A O 1
ATOM 1461 N N . VAL A 1 186 ? -3.957 14.055 4.155 1.00 91.12 186 VAL A N 1
ATOM 1462 C CA . VAL A 1 186 ? -3.022 14.092 5.284 1.00 91.12 186 VAL A CA 1
ATOM 1463 C C . VAL A 1 186 ? -3.801 13.735 6.549 1.00 91.12 186 VAL A C 1
ATOM 1465 O O . VAL A 1 186 ? -4.915 14.218 6.737 1.00 91.12 186 VAL A O 1
ATOM 1468 N N . ILE A 1 187 ? -3.229 12.864 7.375 1.00 90.38 187 ILE A N 1
ATOM 1469 C CA . ILE A 1 187 ? -3.763 12.492 8.683 1.00 90.38 187 ILE A CA 1
ATOM 1470 C C . ILE A 1 187 ? -3.109 13.432 9.696 1.00 90.38 187 ILE A C 1
ATOM 1472 O O . ILE A 1 187 ? -1.962 13.235 10.098 1.00 90.38 187 ILE A O 1
ATOM 1476 N N . ASP A 1 188 ? -3.816 14.505 10.033 1.00 87.69 188 ASP A N 1
ATOM 1477 C CA . ASP A 1 188 ? -3.342 15.606 10.880 1.00 87.69 188 ASP A CA 1
ATOM 1478 C C . ASP A 1 188 ? -4.181 15.802 12.155 1.00 87.69 188 ASP A C 1
ATOM 1480 O O . ASP A 1 188 ? -3.941 16.733 12.924 1.00 87.69 188 ASP A O 1
ATOM 1484 N N . SER A 1 189 ? -5.148 14.917 12.402 1.00 85.19 189 SER A N 1
ATOM 1485 C CA . SER A 1 189 ? -6.048 14.973 13.553 1.00 85.19 189 SER A CA 1
ATOM 1486 C C . SER A 1 189 ? -6.355 13.579 14.090 1.00 85.19 189 SER A C 1
ATOM 1488 O O . SER A 1 189 ? -6.380 12.606 13.338 1.00 85.19 189 SER A O 1
ATOM 1490 N N . GLU A 1 190 ? -6.644 13.491 15.391 1.00 83.50 190 GLU A N 1
ATOM 1491 C CA . GLU A 1 190 ? -7.040 12.231 16.039 1.00 83.50 190 GLU A CA 1
ATOM 1492 C C . GLU A 1 190 ? -8.326 11.642 15.452 1.00 83.50 190 GLU A C 1
ATOM 1494 O O . GLU A 1 190 ? -8.496 10.433 15.445 1.00 83.50 190 GLU A O 1
ATOM 1499 N N . SER A 1 191 ? -9.226 12.470 14.912 1.00 84.44 191 SER A N 1
ATOM 1500 C CA . SER A 1 191 ? -10.443 11.986 14.248 1.00 84.44 191 SER A CA 1
ATOM 1501 C C . SER A 1 191 ? -10.184 11.241 12.936 1.00 84.44 191 SER A C 1
ATOM 1503 O O . SER A 1 191 ? -11.090 10.578 12.438 1.00 84.44 191 SER A O 1
ATOM 1505 N N . LEU A 1 192 ? -8.998 11.413 12.343 1.00 80.81 192 LEU A N 1
ATOM 1506 C CA . LEU A 1 192 ? -8.590 10.768 11.092 1.00 80.81 192 LEU A CA 1
ATOM 1507 C C . LEU A 1 192 ? -7.675 9.550 11.315 1.00 80.81 192 LEU A C 1
ATOM 1509 O O . LEU A 1 192 ? -7.296 8.907 10.334 1.00 80.81 192 LEU A O 1
ATOM 1513 N N . LEU A 1 193 ? -7.296 9.269 12.566 1.00 75.38 193 LEU A N 1
ATOM 1514 C CA . LEU A 1 193 ? -6.545 8.081 12.990 1.00 75.38 193 LEU A CA 1
ATOM 1515 C C . LEU A 1 193 ? -7.479 6.902 13.271 1.00 75.38 193 LEU A C 1
ATOM 1517 O O . LEU A 1 193 ? -7.059 5.767 12.945 1.00 75.38 193 LEU A O 1
#

Solvent-accessible surface area (backbone atoms only — not comparable to full-atom values): 11446 Å² total; per-residue (Å²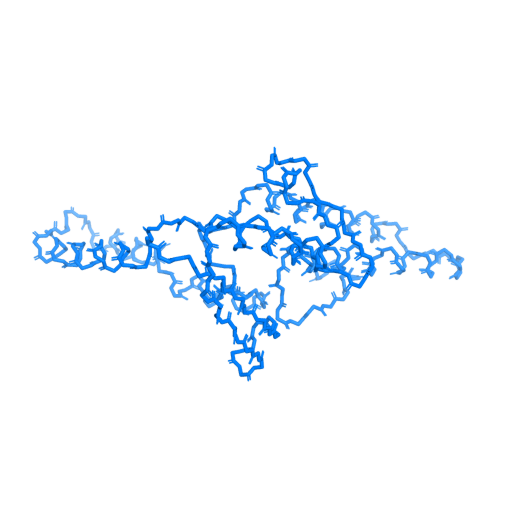): 134,87,34,72,48,77,47,74,52,58,52,68,80,41,94,84,45,62,58,72,49,79,44,83,36,58,60,68,60,42,51,53,52,49,41,51,50,43,27,72,44,21,72,37,60,53,70,50,43,76,72,65,74,59,81,66,80,40,90,100,38,45,71,90,75,76,62,55,72,67,82,76,57,61,74,47,43,53,49,48,47,54,49,48,57,56,47,56,76,71,52,75,75,91,59,57,68,71,56,52,53,50,48,53,63,76,67,36,63,65,61,53,51,52,55,38,47,74,72,38,38,33,53,89,86,52,44,100,84,26,70,39,71,67,56,53,52,50,39,52,53,36,52,56,51,41,50,56,62,57,74,66,55,88,52,92,47,71,69,56,36,54,51,50,51,52,51,32,42,51,42,26,53,51,33,41,66,69,52,55,43,55,75,76,66,70,49,86,50,80,93,68,108

Secondary structure (DSSP, 8-state):
--EEEEEEEE-TT-TTSEEEEEEEE-HHHHHHHHHHHHHHHHSS-HHHHHTT------TTS-----B---SS-SHHHHHHHHHHHHHHTT----S-HHHHHHHHHHT-HHHHHHHHHHTTB-TTTS-TT-B-HHHHHHHHHHHHHHHHHHHT---SSHHHHHHHHHHHHHHHHHHHHHS-BSS-----SGGG-

InterPro domains:
  IPR004102 Poly(ADP-ribose) polymerase, regulatory domain [PF02877] (94-192)
  IPR004102 Poly(ADP-ribose) polymerase, regulatory domain [PS51060] (92-193)
  IPR008893 WGR domain [PF05406] (2-51)
  IPR008893 WGR domain [PS51977] (1-62)
  IPR036616 Poly(ADP-ribose) polymerase, regulatory domain superfamily [G3DSA:1.20.142.10] (83-193)
  IPR036616 Poly(ADP-ribose) polymerase, regulatory domain superfamily [SSF47587] (94-192)
  IPR036930 WGR domain superfamily [SSF142921] (3-67)
  IPR050800 ADP-ribosyltransferase diphtheria toxin-like [PTHR10459] (3-191)

Sequence (193 aa):
RGCHLFRAWGRVGDSRIGDHMIEALPKDEAVDKFKELFMKKSGNGWEAWARGEGAIKRPGKFFPLEMDHGKDNKANAEAIKAKLDAQAKEAVAELPEQTVDMLKTLFDMDTYRRAMLEFEIDTARMPLGKISLRHVAEGFKLLGEIQRLLDGGAEEDPTEEARRQALLADASNRFNTVVPHSRPSVIDSESLL

Radius of gyration: 21.93 Å; Cα contacts (8 Å, |Δi|>4): 170; chains: 1; bounding box: 49×60×47 Å

Organism: NCBI:txid1411642

Foldseek 3Di:
DWDKDKDKDAAQPDPPGIDMDIDTDHPVVSVVVVQVVCCVAQVDGPVCVVVVVAGDGDPPHAHDAQWQPPDAPPVNVVVVVVVVVVVVVVDDPPDPPVVVVVVCVVPVVVVVVVVCVVVQFRCVVVVPPTHDPVLVVVLVVLVVVLVVLQVVDQDPDPVVNVVSQVSQQVSQVVNCSSGPGSDRDRPNDPVND